Protein AF-A0A914QYH9-F1 (afdb_monomer_lite)

Radius of gyration: 22.48 Å; chains: 1; bounding box: 73×36×66 Å

pLDDT: mean 73.9, std 14.48, range [34.44, 91.69]

Structure (mmCIF, N/CA/C/O backbone):
data_AF-A0A914QYH9-F1
#
_entry.id   AF-A0A914QYH9-F1
#
loop_
_atom_site.group_PDB
_atom_site.id
_atom_site.type_symbol
_atom_site.label_atom_id
_atom_site.label_alt_id
_atom_site.label_comp_id
_atom_site.label_asym_id
_atom_site.label_entity_id
_atom_site.label_seq_id
_atom_site.pdbx_PDB_ins_code
_atom_site.Cartn_x
_atom_site.Cartn_y
_atom_site.Cartn_z
_atom_site.occupancy
_atom_site.B_iso_or_equiv
_atom_site.auth_seq_id
_atom_site.auth_comp_id
_atom_site.auth_asym_id
_atom_site.auth_atom_id
_atom_site.pdbx_PDB_model_num
ATOM 1 N N . MET A 1 1 ? 13.830 0.437 -41.119 1.00 45.62 1 MET A N 1
ATOM 2 C CA . MET A 1 1 ? 13.748 1.011 -39.754 1.00 45.62 1 MET A CA 1
ATOM 3 C C . MET A 1 1 ? 13.215 -0.031 -38.743 1.00 45.62 1 MET A C 1
ATOM 5 O O . MET A 1 1 ? 12.294 0.248 -37.997 1.00 45.62 1 MET A O 1
ATOM 9 N N . TYR A 1 2 ? 13.787 -1.247 -38.694 1.00 52.56 2 TYR A N 1
ATOM 10 C CA . TYR A 1 2 ? 13.278 -2.378 -37.876 1.00 52.56 2 TYR A CA 1
ATOM 11 C C . TYR A 1 2 ? 14.120 -2.692 -36.625 1.00 52.56 2 TYR A C 1
ATOM 13 O O . TYR A 1 2 ? 13.799 -3.598 -35.862 1.00 52.56 2 TYR A O 1
ATOM 21 N N . PHE A 1 3 ? 15.211 -1.957 -36.409 1.00 52.66 3 PHE A N 1
ATOM 22 C CA . PHE A 1 3 ? 16.204 -2.291 -35.386 1.00 52.66 3 PHE A CA 1
ATOM 23 C C . PHE A 1 3 ? 15.757 -1.888 -33.971 1.00 52.66 3 PHE A C 1
ATOM 25 O O . PHE A 1 3 ? 15.999 -2.615 -33.014 1.00 52.66 3 PHE A O 1
ATOM 32 N N . VAL A 1 4 ? 15.043 -0.764 -33.847 1.00 61.50 4 VAL A N 1
ATOM 33 C CA . VAL A 1 4 ? 14.606 -0.207 -32.555 1.00 61.50 4 VAL A CA 1
ATOM 34 C C . VAL A 1 4 ? 13.544 -1.080 -31.861 1.00 61.50 4 VAL A C 1
ATOM 36 O O . VAL A 1 4 ? 13.728 -1.375 -30.681 1.00 61.50 4 VAL A O 1
ATOM 39 N N . PRO A 1 5 ? 12.492 -1.587 -32.540 1.00 69.94 5 PRO A N 1
ATOM 40 C CA . PRO A 1 5 ? 11.506 -2.461 -31.893 1.00 69.94 5 PRO A CA 1
ATOM 41 C C . PRO A 1 5 ? 12.086 -3.810 -31.441 1.00 69.94 5 PRO A C 1
ATOM 43 O O . PRO A 1 5 ? 11.748 -4.304 -30.368 1.00 69.94 5 PRO A O 1
ATOM 46 N N . LEU A 1 6 ? 12.992 -4.397 -32.232 1.00 71.50 6 LEU A N 1
ATOM 47 C CA . LEU A 1 6 ? 13.618 -5.680 -31.904 1.00 71.50 6 LEU A CA 1
ATOM 48 C C . LEU A 1 6 ? 14.575 -5.559 -30.707 1.00 71.50 6 LEU A C 1
ATOM 50 O O . LEU A 1 6 ? 14.626 -6.456 -29.867 1.00 71.50 6 LEU A O 1
ATOM 54 N N . LEU A 1 7 ? 15.311 -4.445 -30.619 1.00 70.12 7 LEU A N 1
ATOM 55 C CA . LEU A 1 7 ? 16.180 -4.152 -29.481 1.00 70.12 7 LEU A CA 1
ATOM 56 C C . LEU A 1 7 ? 15.356 -3.942 -28.205 1.00 70.12 7 LEU A C 1
ATOM 58 O O . LEU A 1 7 ? 15.666 -4.556 -27.190 1.00 70.12 7 LEU A O 1
ATOM 62 N N . LYS A 1 8 ? 14.264 -3.161 -28.280 1.00 67.19 8 LYS A N 1
ATOM 63 C CA . LYS A 1 8 ? 13.334 -2.969 -27.155 1.00 67.19 8 LYS A CA 1
ATOM 64 C C . LYS A 1 8 ? 12.799 -4.302 -26.639 1.00 67.19 8 LYS A C 1
ATOM 66 O O . LYS A 1 8 ? 12.868 -4.545 -25.442 1.00 67.19 8 LYS A O 1
ATOM 71 N N . LYS A 1 9 ? 12.356 -5.193 -27.533 1.00 73.38 9 LYS A N 1
ATOM 72 C CA . LYS A 1 9 ? 11.878 -6.527 -27.147 1.00 73.38 9 LYS A CA 1
ATOM 73 C C . LYS A 1 9 ? 12.952 -7.343 -26.421 1.00 73.38 9 LYS A C 1
ATOM 75 O O . LYS A 1 9 ? 12.688 -7.857 -25.347 1.00 73.38 9 LYS A O 1
ATOM 80 N N . LYS A 1 10 ? 14.178 -7.408 -26.954 1.00 77.31 10 LYS A N 1
ATOM 81 C CA . LYS A 1 10 ? 15.279 -8.136 -26.294 1.00 77.31 10 LYS A CA 1
ATOM 82 C C . LYS A 1 10 ? 15.653 -7.546 -24.933 1.00 77.31 10 LYS A C 1
ATOM 84 O O . LYS A 1 10 ? 15.998 -8.297 -24.026 1.00 77.31 10 LYS A O 1
ATOM 89 N N . CYS A 1 11 ? 15.601 -6.221 -24.792 1.00 72.31 11 CYS A N 1
ATOM 90 C CA . CYS A 1 11 ? 15.783 -5.564 -23.502 1.00 72.31 11 CYS A CA 1
ATOM 91 C C . CYS A 1 11 ? 14.663 -5.951 -22.535 1.00 72.31 11 CYS A C 1
ATOM 93 O O . CYS A 1 11 ? 14.968 -6.324 -21.412 1.00 72.31 11 CYS A O 1
ATOM 95 N N . PHE A 1 12 ? 13.403 -5.946 -22.973 1.00 70.56 12 PHE A N 1
ATOM 96 C CA . PHE A 1 12 ? 12.269 -6.388 -22.160 1.00 70.56 12 PHE A CA 1
ATOM 97 C C . PHE A 1 12 ? 12.378 -7.854 -21.738 1.00 70.56 12 PHE A C 1
ATOM 99 O O . PHE A 1 12 ? 12.227 -8.132 -20.557 1.00 70.56 12 PHE A O 1
ATOM 106 N N . ASP A 1 13 ? 12.733 -8.765 -22.647 1.00 74.12 13 ASP A N 1
ATOM 107 C CA . ASP A 1 13 ? 12.936 -10.184 -22.321 1.00 74.12 13 ASP A CA 1
ATOM 108 C C . ASP A 1 13 ? 14.054 -10.354 -21.264 1.00 74.12 13 ASP A C 1
ATOM 110 O O . ASP A 1 13 ? 13.969 -11.185 -20.358 1.00 74.12 13 ASP A O 1
ATOM 114 N N . HIS A 1 14 ? 15.111 -9.533 -21.343 1.00 74.88 14 HIS A N 1
ATOM 115 C CA . HIS A 1 14 ? 16.192 -9.525 -20.355 1.00 74.88 14 HIS A CA 1
ATOM 116 C C . HIS A 1 14 ? 15.761 -8.921 -19.011 1.00 74.88 14 HIS A C 1
ATOM 118 O O . HIS A 1 14 ? 16.129 -9.441 -17.958 1.00 74.88 14 HIS A O 1
ATOM 124 N N . ILE A 1 15 ? 14.974 -7.845 -19.038 1.00 69.38 15 ILE A N 1
ATOM 125 C CA . ILE A 1 15 ? 14.408 -7.210 -17.845 1.00 69.38 15 ILE A CA 1
ATOM 126 C C . ILE A 1 15 ? 13.444 -8.168 -17.153 1.00 69.38 15 ILE A C 1
ATOM 128 O O . ILE A 1 15 ? 13.557 -8.363 -15.951 1.00 69.38 15 ILE A O 1
ATOM 132 N N . GLU A 1 16 ? 12.567 -8.839 -17.899 1.00 68.56 16 GLU A N 1
ATOM 133 C CA . GLU A 1 16 ? 11.649 -9.843 -17.367 1.00 68.56 16 GLU A CA 1
ATOM 134 C C . GLU A 1 16 ? 12.415 -10.959 -16.646 1.00 68.56 16 GLU A C 1
ATOM 136 O O . GLU A 1 16 ? 12.025 -11.348 -15.548 1.00 68.56 16 GLU A O 1
ATOM 141 N N . ALA A 1 17 ? 13.550 -11.407 -17.196 1.00 70.75 17 ALA A N 1
ATOM 142 C CA . ALA A 1 17 ? 14.431 -12.376 -16.545 1.00 70.75 17 ALA A CA 1
ATOM 143 C C . ALA A 1 17 ? 15.104 -11.832 -15.263 1.00 70.75 17 ALA A C 1
ATOM 145 O O . ALA A 1 17 ? 15.306 -12.589 -14.314 1.00 70.75 17 ALA A O 1
ATOM 146 N N . GLN A 1 18 ? 15.434 -10.537 -15.195 1.00 66.81 18 GLN A N 1
ATOM 147 C CA . GLN A 1 18 ? 16.042 -9.903 -14.012 1.00 66.81 18 GLN A CA 1
ATOM 148 C C . GLN A 1 18 ? 15.031 -9.474 -12.937 1.00 66.81 18 GLN A C 1
ATOM 150 O O . GLN A 1 18 ? 15.368 -9.453 -11.747 1.00 66.81 18 GLN A O 1
ATOM 155 N N . CYS A 1 19 ? 13.781 -9.206 -13.326 1.00 62.03 19 CYS A N 1
ATOM 156 C CA . CYS A 1 19 ? 12.645 -9.020 -12.425 1.00 62.03 19 CYS A CA 1
ATOM 157 C C . CYS A 1 19 ? 12.376 -10.261 -11.561 1.00 62.03 19 CYS A C 1
ATOM 159 O O . CYS A 1 19 ? 11.543 -10.185 -10.669 1.00 62.03 19 CYS A O 1
ATOM 161 N N . TYR A 1 20 ? 13.082 -11.384 -11.777 1.00 65.69 20 TYR A N 1
ATOM 162 C CA . TYR A 1 20 ? 13.025 -12.562 -10.910 1.00 65.69 20 TYR A CA 1
ATOM 163 C C . TYR A 1 20 ? 13.851 -12.461 -9.613 1.00 65.69 20 TYR A C 1
ATOM 165 O O . TYR A 1 20 ? 13.900 -13.418 -8.839 1.00 65.69 20 TYR A O 1
ATOM 173 N N . SER A 1 21 ? 14.503 -11.324 -9.359 1.00 72.38 21 SER A N 1
ATOM 174 C CA . SER A 1 21 ? 15.196 -11.058 -8.094 1.00 72.38 21 SER A CA 1
ATOM 175 C C . SER A 1 21 ? 14.439 -10.033 -7.252 1.00 72.38 21 SER A C 1
ATOM 177 O O . SER A 1 21 ? 13.937 -9.039 -7.779 1.00 72.38 21 SER A O 1
ATOM 179 N N . PHE A 1 22 ? 14.399 -10.264 -5.935 1.00 68.12 22 PHE A N 1
ATOM 180 C CA . PHE A 1 22 ? 13.716 -9.392 -4.978 1.00 68.12 22 PHE A CA 1
ATOM 181 C C . PHE A 1 22 ? 14.217 -7.943 -5.055 1.00 68.12 22 PHE A C 1
ATOM 183 O O . PHE A 1 22 ? 13.407 -7.042 -5.185 1.00 68.12 22 PHE A O 1
ATOM 190 N N . ASP A 1 23 ? 15.529 -7.702 -5.102 1.00 71.06 23 ASP A N 1
ATOM 191 C CA . ASP A 1 23 ? 16.065 -6.335 -5.237 1.00 71.06 23 ASP A CA 1
ATOM 192 C C . ASP A 1 23 ? 15.914 -5.757 -6.653 1.00 71.06 23 ASP A C 1
ATOM 194 O O . ASP A 1 23 ? 15.903 -4.538 -6.848 1.00 71.06 23 ASP A O 1
ATOM 198 N N . GLY A 1 24 ? 15.823 -6.625 -7.664 1.00 75.50 24 GLY A N 1
ATOM 199 C CA . GLY A 1 24 ? 15.670 -6.225 -9.057 1.00 75.50 24 GLY A CA 1
ATOM 200 C C . GLY A 1 24 ? 14.317 -5.578 -9.313 1.00 75.50 24 GLY A C 1
ATOM 201 O O . GLY A 1 24 ? 14.265 -4.538 -9.965 1.00 75.50 24 GLY A O 1
ATOM 202 N N . ILE A 1 25 ? 13.232 -6.142 -8.770 1.00 80.00 25 ILE A N 1
ATOM 203 C CA . ILE A 1 25 ? 11.877 -5.657 -9.066 1.00 80.00 25 ILE A CA 1
ATOM 204 C C . ILE A 1 25 ? 11.668 -4.202 -8.627 1.00 80.00 25 ILE A C 1
ATOM 206 O O . ILE A 1 25 ? 11.060 -3.435 -9.366 1.00 80.00 25 ILE A O 1
ATOM 210 N N . PHE A 1 26 ? 12.233 -3.780 -7.489 1.00 80.19 26 PHE A N 1
ATOM 211 C CA . PHE A 1 26 ? 12.079 -2.398 -7.020 1.00 80.19 26 PHE A CA 1
ATOM 212 C C . PHE A 1 26 ? 12.876 -1.405 -7.866 1.00 80.19 26 PHE A C 1
ATOM 214 O O . PHE A 1 26 ? 12.365 -0.341 -8.206 1.00 80.19 26 PHE A O 1
ATOM 221 N N . LYS A 1 27 ? 14.088 -1.778 -8.295 1.00 80.75 27 LYS A N 1
ATOM 222 C CA . LYS A 1 27 ? 14.872 -0.966 -9.239 1.00 80.75 27 LYS A CA 1
ATOM 223 C C . LYS A 1 27 ? 14.159 -0.824 -10.581 1.00 80.75 27 LYS A C 1
ATOM 225 O O . LYS A 1 27 ? 14.158 0.255 -11.162 1.00 80.75 27 LYS A O 1
ATOM 230 N N . TRP A 1 28 ? 13.537 -1.896 -11.069 1.00 83.38 28 TRP A N 1
ATOM 231 C CA . TRP A 1 28 ? 12.777 -1.859 -12.317 1.00 83.38 28 TRP A CA 1
ATOM 232 C C . TRP A 1 28 ? 11.477 -1.062 -12.200 1.00 83.38 28 TRP A C 1
ATOM 234 O O . TRP A 1 28 ? 11.125 -0.379 -13.157 1.00 83.38 28 TRP A O 1
ATOM 244 N N . CYS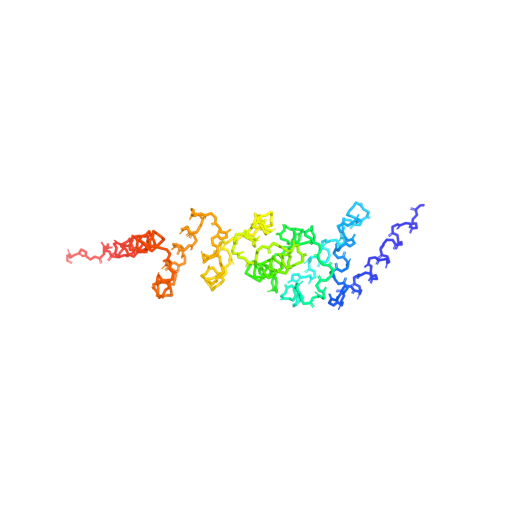 A 1 29 ? 10.819 -1.058 -11.037 1.00 85.38 29 CYS A N 1
ATOM 245 C CA . CYS A 1 29 ? 9.716 -0.136 -10.759 1.00 85.38 29 CYS A CA 1
ATOM 246 C C . CYS A 1 29 ? 10.171 1.329 -10.835 1.00 85.38 29 CYS A C 1
ATOM 248 O O . CYS A 1 29 ? 9.548 2.109 -11.547 1.00 85.38 29 CYS A O 1
ATOM 250 N N . GLU A 1 30 ? 11.266 1.695 -10.160 1.00 83.94 30 GLU A N 1
ATOM 251 C CA . GLU A 1 30 ? 11.841 3.052 -10.223 1.00 83.94 30 GLU A CA 1
ATOM 252 C C . GLU A 1 30 ? 12.182 3.448 -11.669 1.00 83.94 30 GLU A C 1
ATOM 254 O O . GLU A 1 30 ? 11.791 4.516 -12.139 1.00 83.94 30 GLU A O 1
ATOM 259 N N . TYR A 1 31 ? 12.825 2.562 -12.436 1.00 84.62 31 TYR A N 1
ATOM 260 C CA . TYR A 1 31 ? 13.076 2.821 -13.856 1.00 84.62 31 TYR A CA 1
ATOM 261 C C . TYR A 1 31 ? 11.796 2.929 -14.687 1.00 84.62 31 TYR A C 1
ATOM 263 O O . TYR A 1 31 ? 11.741 3.755 -15.594 1.00 84.62 31 TYR A O 1
ATOM 271 N N . GLY A 1 32 ? 10.773 2.129 -14.388 1.00 85.56 32 GLY A N 1
ATOM 272 C CA . GLY A 1 32 ? 9.468 2.210 -15.040 1.00 85.56 32 GLY A CA 1
ATOM 273 C C . GLY A 1 32 ? 8.766 3.546 -14.797 1.00 85.56 32 GLY A C 1
ATOM 274 O O . GLY A 1 32 ? 8.065 4.016 -15.684 1.00 85.56 32 GLY A O 1
ATOM 275 N N . ILE A 1 33 ? 8.994 4.174 -13.641 1.00 86.62 33 ILE A N 1
ATOM 276 C CA . ILE A 1 33 ? 8.491 5.517 -13.323 1.00 86.62 33 ILE A CA 1
ATOM 277 C C . ILE A 1 33 ? 9.299 6.582 -14.074 1.00 86.62 33 ILE A C 1
ATOM 279 O O . ILE A 1 33 ? 8.724 7.415 -14.769 1.00 86.62 33 ILE A O 1
ATOM 283 N N . ILE A 1 34 ? 10.634 6.528 -13.997 1.00 86.06 34 ILE A N 1
ATOM 284 C CA . ILE A 1 34 ? 11.524 7.513 -14.642 1.00 86.06 34 ILE A CA 1
ATOM 285 C C . ILE A 1 34 ? 11.356 7.521 -16.171 1.00 86.06 34 ILE A C 1
ATOM 287 O O . ILE A 1 34 ? 11.408 8.583 -16.789 1.00 86.06 34 ILE A O 1
ATOM 291 N N . TYR A 1 35 ? 11.160 6.346 -16.776 1.00 83.06 35 TYR A N 1
ATOM 292 C CA . TYR A 1 35 ? 11.083 6.146 -18.226 1.00 83.06 35 TYR A CA 1
ATOM 293 C C . TYR A 1 35 ? 9.681 5.722 -18.695 1.00 83.06 35 TYR A C 1
ATOM 295 O O . TYR A 1 35 ? 9.545 4.948 -19.650 1.00 83.06 35 TYR A O 1
ATOM 303 N N . GLU A 1 36 ? 8.629 6.193 -18.016 1.00 82.81 36 GLU A N 1
ATOM 304 C CA . GLU A 1 36 ? 7.235 5.802 -18.287 1.00 82.81 36 GLU A CA 1
ATOM 305 C C . GLU A 1 36 ? 6.826 6.061 -19.751 1.00 82.81 36 GLU A C 1
ATOM 307 O O . GLU A 1 36 ? 6.096 5.271 -20.349 1.00 82.81 36 GLU A O 1
ATOM 312 N N . ASN A 1 37 ? 7.347 7.123 -20.374 1.00 81.38 37 ASN A N 1
ATOM 313 C CA . ASN A 1 37 ? 7.034 7.462 -21.766 1.00 81.38 37 ASN A CA 1
ATOM 314 C C . ASN A 1 37 ? 7.768 6.566 -22.778 1.00 81.38 37 ASN A C 1
ATOM 316 O O . ASN A 1 37 ? 7.277 6.308 -23.879 1.00 81.38 37 ASN A O 1
ATOM 320 N N . GLU A 1 38 ? 8.968 6.103 -22.437 1.00 79.50 38 GLU A N 1
ATOM 321 C CA . GLU A 1 38 ? 9.834 5.316 -23.309 1.00 79.50 38 GLU A CA 1
ATOM 322 C C . GLU A 1 38 ? 9.528 3.815 -23.243 1.00 79.50 38 GLU A C 1
ATOM 324 O O . GLU A 1 38 ? 9.689 3.105 -24.255 1.00 79.50 38 GLU A O 1
ATOM 329 N N . CYS A 1 39 ? 9.094 3.362 -22.062 1.00 75.75 39 CYS A N 1
ATOM 330 C CA . CYS A 1 39 ? 8.844 1.973 -21.687 1.00 75.75 39 CYS A CA 1
ATOM 331 C C . CYS A 1 39 ? 7.539 1.832 -20.867 1.00 75.75 39 CYS A C 1
ATOM 333 O O . CYS A 1 39 ? 7.594 1.355 -19.731 1.00 75.75 39 CYS A O 1
ATOM 335 N N . PRO A 1 40 ? 6.366 2.181 -21.430 1.00 77.44 40 PRO A N 1
ATOM 336 C CA . PRO A 1 40 ? 5.098 2.196 -20.687 1.00 77.44 40 PRO A CA 1
ATOM 337 C C . PRO A 1 40 ? 4.719 0.828 -20.095 1.00 77.44 40 PRO A C 1
ATOM 339 O O . PRO A 1 40 ? 4.148 0.755 -19.010 1.00 77.44 40 PRO A O 1
ATOM 342 N N . ASP A 1 41 ? 5.113 -0.263 -20.755 1.00 82.75 41 ASP A N 1
ATOM 343 C CA . ASP A 1 41 ? 4.772 -1.630 -20.338 1.00 82.75 41 ASP A CA 1
ATOM 344 C C . ASP A 1 41 ? 5.628 -2.140 -19.158 1.00 82.75 41 ASP A C 1
ATOM 346 O O . ASP A 1 41 ? 5.309 -3.157 -18.537 1.00 82.75 41 ASP A O 1
ATOM 350 N N . LEU A 1 42 ? 6.742 -1.465 -18.838 1.00 83.44 42 LEU A N 1
ATOM 351 C CA . LEU A 1 42 ? 7.680 -1.926 -17.809 1.00 83.44 42 LEU A CA 1
ATOM 352 C C . LEU A 1 42 ? 7.052 -1.876 -16.417 1.00 83.44 42 LEU A C 1
ATOM 354 O O . LEU A 1 42 ? 7.185 -2.824 -15.641 1.00 83.44 42 LEU A O 1
ATOM 358 N N . LEU A 1 43 ? 6.358 -0.782 -16.107 1.00 86.31 43 LEU A N 1
ATOM 359 C CA . LEU A 1 43 ? 5.752 -0.592 -14.796 1.00 86.31 43 LEU A CA 1
ATOM 360 C C . LEU A 1 43 ? 4.600 -1.580 -14.572 1.00 86.31 43 LEU A C 1
ATOM 362 O O . LEU A 1 43 ? 4.503 -2.178 -13.501 1.00 86.31 43 LEU A O 1
ATOM 366 N N . GLU A 1 44 ? 3.792 -1.830 -15.606 1.00 86.69 44 GLU A N 1
ATOM 367 C CA . GLU A 1 44 ? 2.729 -2.839 -15.568 1.00 86.69 44 GLU A CA 1
ATOM 368 C C . GLU A 1 44 ? 3.296 -4.243 -15.318 1.00 86.69 44 GLU A C 1
ATOM 370 O O . GLU A 1 44 ? 2.809 -4.961 -14.439 1.00 86.69 44 GLU A O 1
ATOM 375 N N . LEU A 1 45 ? 4.370 -4.620 -16.023 1.00 84.50 45 LEU A N 1
ATOM 376 C CA . LEU A 1 45 ? 5.047 -5.903 -15.822 1.00 84.50 45 LEU A CA 1
ATOM 377 C C . LEU A 1 45 ? 5.560 -6.049 -14.383 1.00 84.50 45 LEU A C 1
ATOM 379 O O . LEU A 1 45 ? 5.338 -7.085 -13.746 1.00 84.50 45 LEU A O 1
ATOM 383 N N . CYS A 1 46 ? 6.219 -5.014 -13.856 1.00 86.25 46 CYS A N 1
ATOM 384 C CA . CYS A 1 46 ? 6.749 -5.025 -12.496 1.00 86.25 46 CYS A CA 1
ATOM 385 C C . CYS A 1 46 ? 5.624 -5.130 -11.461 1.00 86.25 46 CYS A C 1
ATOM 387 O O . CYS A 1 46 ? 5.702 -5.945 -10.546 1.00 86.25 46 CYS A O 1
ATOM 389 N N . PHE A 1 47 ? 4.538 -4.378 -11.623 1.00 88.00 47 PHE A N 1
ATOM 390 C CA . PHE A 1 47 ? 3.397 -4.419 -10.711 1.00 88.00 47 PHE A CA 1
ATOM 391 C C . PHE A 1 47 ? 2.646 -5.740 -10.748 1.00 88.00 47 PHE A C 1
ATOM 393 O O . PHE A 1 47 ? 2.280 -6.261 -9.692 1.00 88.00 47 PHE A O 1
ATOM 400 N N . LYS A 1 48 ? 2.467 -6.324 -11.933 1.00 86.44 48 LYS A N 1
ATOM 401 C CA . LYS A 1 48 ? 1.906 -7.667 -12.055 1.00 86.44 48 LYS A CA 1
ATOM 402 C C . LYS A 1 48 ? 2.749 -8.666 -11.265 1.00 86.44 48 LYS A C 1
ATOM 404 O O . LYS A 1 48 ? 2.217 -9.359 -10.398 1.00 86.44 48 LYS A O 1
ATOM 409 N N . LYS A 1 49 ? 4.068 -8.675 -11.478 1.00 84.38 49 LYS A N 1
ATOM 410 C CA . LYS A 1 49 ? 4.986 -9.563 -10.747 1.00 84.38 49 L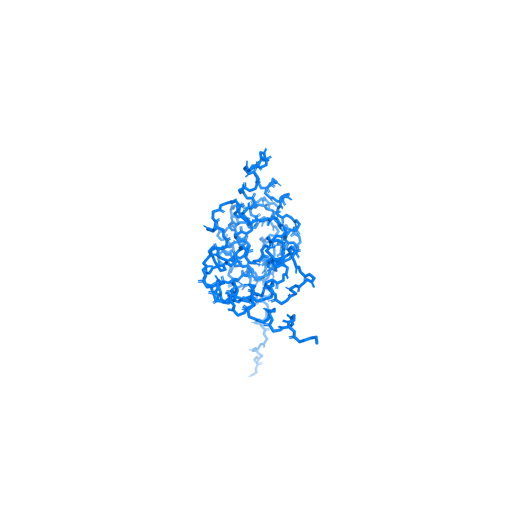YS A CA 1
ATOM 411 C C . LYS A 1 49 ? 4.969 -9.318 -9.243 1.00 84.38 49 LYS A C 1
ATOM 413 O O . LYS A 1 49 ? 4.956 -10.278 -8.477 1.00 84.38 49 LYS A O 1
ATOM 418 N N . LEU A 1 50 ? 4.921 -8.065 -8.811 1.00 84.38 50 LEU A N 1
ATOM 419 C CA . LEU A 1 50 ? 4.864 -7.706 -7.398 1.00 84.38 50 LEU A CA 1
ATOM 420 C C . LEU A 1 50 ? 3.582 -8.228 -6.725 1.00 84.38 50 LEU A C 1
ATOM 422 O O . LEU A 1 50 ? 3.641 -8.695 -5.592 1.00 84.38 50 LEU A O 1
ATOM 426 N N . SER A 1 51 ? 2.446 -8.227 -7.430 1.00 84.06 51 SER A N 1
ATOM 427 C CA . SER A 1 51 ? 1.184 -8.790 -6.920 1.00 84.06 51 SER A CA 1
ATOM 428 C C . SER A 1 51 ? 1.159 -10.328 -6.890 1.00 84.06 51 SER A C 1
ATOM 430 O O . SER A 1 51 ? 0.593 -10.938 -5.980 1.00 84.06 51 SER A O 1
ATOM 432 N N . GLU A 1 52 ? 1.805 -10.969 -7.868 1.00 83.69 52 GLU A N 1
ATOM 433 C CA . GLU A 1 52 ? 1.809 -12.427 -8.049 1.00 83.69 52 GLU A CA 1
ATOM 434 C C . GLU A 1 52 ? 2.864 -13.146 -7.194 1.00 83.69 52 GLU A C 1
ATOM 436 O O . GLU A 1 52 ? 2.819 -14.368 -7.058 1.00 83.69 52 GLU A O 1
ATOM 441 N N . THR A 1 53 ? 3.810 -12.415 -6.602 1.00 79.81 53 THR A N 1
ATOM 442 C CA . THR A 1 53 ? 4.934 -12.985 -5.846 1.00 79.81 53 THR A CA 1
ATOM 443 C C . THR A 1 53 ? 4.913 -12.559 -4.385 1.00 79.81 53 THR A C 1
ATOM 445 O O . THR A 1 53 ? 4.418 -11.491 -4.034 1.00 79.81 53 THR A O 1
ATOM 448 N N . ALA A 1 54 ? 5.537 -13.359 -3.515 1.00 75.56 54 ALA A N 1
ATOM 449 C CA . ALA A 1 54 ? 5.702 -13.031 -2.096 1.00 75.56 54 ALA A CA 1
ATOM 450 C C . ALA A 1 54 ? 6.466 -11.712 -1.853 1.00 75.56 54 ALA A C 1
ATOM 452 O O . ALA A 1 54 ? 6.506 -11.216 -0.733 1.00 75.56 54 ALA A O 1
ATOM 453 N N . TRP A 1 55 ? 7.044 -11.103 -2.888 1.00 74.50 55 TRP A N 1
ATOM 454 C CA . TRP A 1 55 ? 7.687 -9.799 -2.786 1.00 74.50 55 TRP A CA 1
ATOM 455 C C . TRP A 1 55 ? 6.699 -8.676 -2.485 1.00 74.50 55 TRP A C 1
ATOM 457 O O . TRP A 1 55 ? 7.066 -7.734 -1.790 1.00 74.50 55 TRP A O 1
ATOM 467 N N . GLY A 1 56 ? 5.433 -8.807 -2.902 1.00 67.31 56 GLY A N 1
ATOM 468 C CA . GLY A 1 56 ? 4.375 -7.875 -2.512 1.00 67.31 56 GLY A CA 1
ATOM 469 C C . GLY A 1 56 ? 4.179 -7.799 -0.994 1.00 67.31 56 GLY A C 1
ATOM 470 O O . GLY A 1 56 ? 3.970 -6.715 -0.452 1.00 67.31 56 GLY A O 1
ATOM 471 N N . SER A 1 57 ? 4.344 -8.916 -0.274 1.00 69.88 57 SER A N 1
ATOM 472 C CA . SER A 1 57 ? 4.316 -8.927 1.196 1.00 69.88 57 SER A CA 1
ATOM 473 C C . SER A 1 57 ? 5.645 -8.531 1.837 1.00 69.88 57 SER A C 1
ATOM 475 O O . SER A 1 57 ? 5.691 -8.204 3.025 1.00 69.88 57 SER A O 1
ATOM 477 N N . GLN A 1 58 ? 6.713 -8.481 1.044 1.00 70.94 58 GLN A N 1
ATOM 478 C CA . GLN A 1 58 ? 8.046 -8.056 1.448 1.00 70.94 58 GLN A CA 1
ATOM 479 C C . GLN A 1 58 ? 8.388 -6.639 0.968 1.00 70.94 58 GLN A C 1
ATOM 481 O O . GLN A 1 58 ? 9.550 -6.267 1.027 1.00 70.94 58 GLN A O 1
ATOM 486 N N . LEU A 1 59 ? 7.396 -5.831 0.565 1.00 67.75 59 LEU A N 1
ATOM 487 C CA . LEU A 1 59 ? 7.558 -4.504 -0.054 1.00 67.75 59 LEU A CA 1
ATOM 488 C C . LEU A 1 59 ? 8.618 -3.594 0.596 1.00 67.75 59 LEU A C 1
ATOM 490 O O . LEU A 1 59 ? 9.204 -2.767 -0.083 1.00 67.75 59 LEU A O 1
ATOM 494 N N . LEU A 1 60 ? 8.851 -3.734 1.903 1.00 62.72 60 LEU A N 1
ATOM 495 C CA . LEU A 1 60 ? 9.768 -2.903 2.688 1.00 62.72 60 LEU A CA 1
ATOM 496 C C . LEU A 1 60 ? 11.004 -3.622 3.238 1.00 62.72 60 LEU A C 1
ATOM 498 O O . LEU A 1 60 ? 11.745 -3.035 4.016 1.00 62.72 60 LEU A O 1
ATOM 502 N N . TYR A 1 61 ? 11.222 -4.888 2.883 1.00 61.88 61 TYR A N 1
ATOM 503 C CA . TYR A 1 61 ? 12.462 -5.586 3.238 1.00 61.88 61 TYR A CA 1
ATOM 504 C C . TYR A 1 61 ? 13.614 -5.262 2.284 1.00 61.88 61 TYR A C 1
ATOM 506 O O . TYR A 1 61 ? 14.751 -5.619 2.584 1.00 61.88 61 TYR A O 1
ATOM 514 N N . CYS A 1 62 ? 13.353 -4.586 1.159 1.00 58.19 62 CYS A N 1
ATOM 515 C CA . CYS A 1 62 ? 14.434 -3.979 0.393 1.00 58.19 62 CYS A CA 1
ATOM 516 C C . CYS A 1 62 ? 15.072 -2.892 1.251 1.00 58.19 62 CYS A C 1
ATOM 518 O O . CYS A 1 62 ? 14.362 -2.046 1.793 1.00 58.19 62 CYS A O 1
ATOM 520 N N . GLU A 1 63 ? 16.400 -2.948 1.380 1.00 53.25 63 GLU A N 1
ATOM 521 C CA . GLU A 1 63 ? 17.191 -1.998 2.158 1.00 53.25 63 GLU A CA 1
ATOM 522 C C . GLU A 1 63 ? 16.656 -0.573 1.959 1.00 53.25 63 GLU A C 1
ATOM 524 O O . GLU A 1 63 ? 16.475 -0.126 0.825 1.00 53.25 63 GLU A O 1
ATOM 529 N N . GLU A 1 64 ? 16.394 0.105 3.081 1.00 50.97 64 GLU A N 1
ATOM 530 C CA . GLU A 1 64 ? 15.611 1.337 3.311 1.00 50.97 64 GLU A CA 1
ATOM 531 C C . GLU A 1 64 ? 15.965 2.572 2.444 1.00 50.97 64 GLU A C 1
ATOM 533 O O . GLU A 1 64 ? 15.486 3.679 2.690 1.00 50.97 64 GLU A O 1
ATOM 538 N N . LYS A 1 65 ? 16.821 2.415 1.433 1.00 54.19 65 LYS A N 1
ATOM 539 C CA . LYS A 1 65 ? 17.373 3.461 0.570 1.00 54.19 65 LYS A CA 1
ATOM 540 C C . LYS A 1 65 ? 16.748 3.548 -0.824 1.00 54.19 65 LYS A C 1
ATOM 542 O O . LYS A 1 65 ? 17.092 4.481 -1.541 1.00 54.19 65 LYS A O 1
ATOM 547 N N . LEU A 1 66 ? 15.895 2.606 -1.236 1.00 57.12 66 LEU A N 1
ATOM 548 C CA . LEU A 1 66 ? 15.524 2.468 -2.657 1.00 57.12 66 LEU A CA 1
ATOM 549 C C . LEU A 1 66 ? 14.064 2.757 -3.020 1.00 57.12 66 LEU A C 1
ATOM 551 O O . LEU A 1 66 ? 13.763 2.743 -4.207 1.00 57.12 66 LEU A O 1
ATOM 555 N N . ILE A 1 67 ? 13.167 3.017 -2.064 1.00 75.38 67 ILE A N 1
ATOM 556 C CA . ILE A 1 67 ? 11.740 3.201 -2.381 1.00 75.38 67 ILE A CA 1
ATOM 557 C C . ILE A 1 67 ? 11.338 4.659 -2.164 1.00 75.38 67 ILE A C 1
ATOM 559 O O . ILE A 1 67 ? 11.161 5.107 -1.025 1.00 75.38 67 ILE A O 1
ATOM 563 N N . SER A 1 68 ? 11.195 5.395 -3.267 1.00 82.69 68 SER A N 1
ATOM 564 C CA . SER A 1 68 ? 10.722 6.780 -3.261 1.00 82.69 68 SER A CA 1
ATOM 565 C C . SER A 1 68 ? 9.242 6.888 -2.867 1.00 82.69 68 SER A C 1
ATOM 567 O O . SER A 1 68 ? 8.460 5.949 -3.024 1.00 82.69 68 SER A O 1
ATOM 569 N N . ALA A 1 69 ? 8.829 8.063 -2.379 1.00 85.94 69 ALA A N 1
ATOM 570 C CA . ALA A 1 69 ? 7.417 8.346 -2.100 1.00 85.94 69 ALA A CA 1
ATOM 571 C C . ALA A 1 69 ? 6.542 8.193 -3.355 1.00 85.94 69 ALA A C 1
ATOM 573 O O . ALA A 1 69 ? 5.429 7.677 -3.271 1.00 85.94 69 ALA A O 1
ATOM 574 N N . GLU A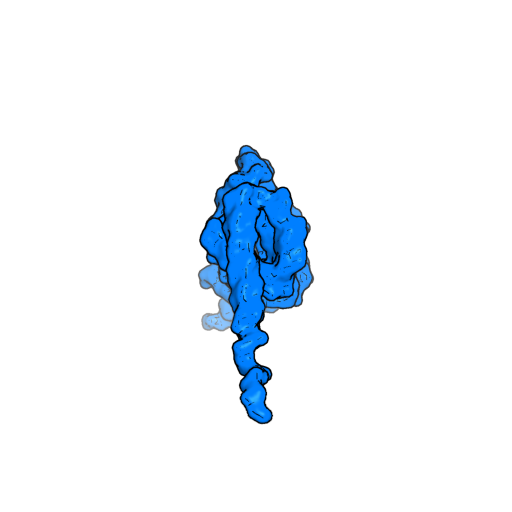 1 70 ? 7.077 8.585 -4.514 1.00 87.81 70 GLU A N 1
ATOM 575 C CA . GLU A 1 70 ? 6.425 8.413 -5.809 1.00 87.81 70 GLU A CA 1
ATOM 576 C C . GLU A 1 70 ? 6.204 6.931 -6.115 1.00 87.81 70 GLU A C 1
ATOM 578 O O . GLU A 1 70 ? 5.087 6.534 -6.436 1.00 87.81 70 GLU A O 1
ATOM 583 N N . MET A 1 71 ? 7.214 6.082 -5.916 1.00 87.31 71 MET A N 1
ATOM 584 C CA . MET A 1 71 ? 7.062 4.642 -6.098 1.00 87.31 71 MET A CA 1
ATOM 585 C C . MET A 1 71 ? 5.988 4.045 -5.182 1.00 87.31 71 MET A C 1
ATOM 587 O O . MET A 1 71 ? 5.156 3.263 -5.652 1.00 87.31 71 MET A O 1
ATOM 591 N N . VAL A 1 72 ? 5.953 4.424 -3.899 1.00 88.38 72 VAL A N 1
ATOM 592 C CA . VAL A 1 72 ? 4.897 3.965 -2.978 1.00 88.38 72 VAL A CA 1
ATOM 593 C C . VAL A 1 72 ? 3.516 4.435 -3.444 1.00 88.38 72 VAL A C 1
ATOM 595 O O . VAL A 1 72 ? 2.569 3.647 -3.428 1.00 88.38 72 VAL A O 1
ATOM 598 N N . GLU A 1 73 ? 3.386 5.682 -3.906 1.00 90.19 73 GLU A N 1
ATOM 599 C CA . GLU A 1 73 ? 2.129 6.204 -4.453 1.00 90.19 73 GLU A CA 1
ATOM 600 C C . GLU A 1 73 ? 1.697 5.436 -5.709 1.00 90.19 73 GLU A C 1
ATOM 602 O O . GLU A 1 73 ? 0.535 5.038 -5.806 1.00 90.19 73 GLU A O 1
ATOM 607 N N . ARG A 1 74 ? 2.619 5.139 -6.635 1.00 90.12 74 ARG A N 1
ATOM 608 C CA . ARG A 1 74 ? 2.323 4.349 -7.842 1.00 90.12 74 ARG A CA 1
ATOM 609 C C . ARG A 1 74 ? 1.919 2.914 -7.503 1.00 90.12 74 ARG A C 1
ATOM 611 O O . ARG A 1 74 ? 0.944 2.420 -8.063 1.00 90.12 74 ARG A O 1
ATOM 618 N N . ILE A 1 75 ? 2.567 2.265 -6.533 1.00 89.06 75 ILE A N 1
ATOM 619 C CA . ILE A 1 75 ? 2.139 0.940 -6.046 1.00 89.06 75 ILE A CA 1
ATOM 620 C C . ILE A 1 75 ? 0.735 1.017 -5.433 1.00 89.06 75 ILE A C 1
ATOM 622 O O . ILE A 1 75 ? -0.116 0.153 -5.674 1.00 89.06 75 ILE A O 1
ATOM 626 N N . ALA A 1 76 ? 0.461 2.055 -4.644 1.00 90.12 76 ALA A N 1
ATOM 627 C CA . ALA A 1 76 ? -0.849 2.237 -4.043 1.00 90.12 76 ALA A CA 1
ATOM 628 C C . ALA A 1 76 ? -1.933 2.501 -5.094 1.00 90.12 76 ALA A C 1
ATOM 630 O O . ALA A 1 76 ? -3.048 2.009 -4.954 1.00 90.12 76 ALA A O 1
ATOM 631 N N . LYS A 1 77 ? -1.620 3.222 -6.165 1.00 91.69 77 LYS A N 1
ATOM 632 C CA . LYS A 1 77 ? -2.594 3.616 -7.180 1.00 91.69 77 LYS A CA 1
ATOM 633 C C . LYS A 1 77 ? -2.832 2.547 -8.250 1.00 91.69 77 LYS A C 1
ATOM 635 O O . LYS A 1 77 ? -3.985 2.246 -8.555 1.00 91.69 77 LYS A O 1
ATOM 640 N N . ASP A 1 78 ? -1.758 1.989 -8.799 1.00 90.25 78 ASP A N 1
ATOM 641 C CA . ASP A 1 78 ? -1.790 1.271 -10.077 1.00 90.25 78 ASP A CA 1
ATOM 642 C C . ASP A 1 78 ? -1.494 -0.232 -9.927 1.00 90.25 78 ASP A C 1
ATOM 644 O O . ASP A 1 78 ? -1.851 -1.023 -10.800 1.00 90.25 78 ASP A O 1
ATOM 648 N N . CYS A 1 79 ? -0.857 -0.660 -8.829 1.00 88.25 79 CYS A N 1
ATOM 649 C CA . CYS A 1 79 ? -0.496 -2.067 -8.665 1.00 88.25 79 CYS A CA 1
ATOM 650 C C . CYS A 1 79 ? -1.743 -2.930 -8.387 1.00 88.25 79 CYS A C 1
ATOM 652 O O . CYS A 1 79 ? -2.500 -2.637 -7.451 1.00 88.25 79 CYS A O 1
ATOM 654 N N . PRO A 1 80 ? -1.974 -4.010 -9.159 1.00 88.50 80 PRO A N 1
ATOM 655 C CA . PRO A 1 80 ? -3.141 -4.854 -8.974 1.00 88.50 80 PRO A CA 1
ATOM 656 C C . PRO A 1 80 ? -3.125 -5.513 -7.595 1.00 88.50 80 PRO A C 1
ATOM 658 O O . PRO A 1 80 ? -2.084 -5.882 -7.051 1.00 88.50 80 PRO A O 1
ATOM 661 N N . ARG A 1 81 ? -4.318 -5.662 -7.020 1.00 87.81 81 ARG A N 1
ATOM 662 C CA . ARG A 1 81 ? -4.508 -6.346 -5.740 1.00 87.81 81 ARG A CA 1
ATOM 663 C C . ARG A 1 81 ? -4.831 -7.804 -5.984 1.00 87.81 81 ARG A C 1
ATOM 665 O O . ARG A 1 81 ? -5.755 -8.112 -6.734 1.00 87.81 81 ARG A O 1
ATOM 672 N N . GLY A 1 82 ? -4.113 -8.690 -5.314 1.00 79.12 82 GLY A N 1
ATOM 673 C CA . GLY A 1 82 ? -4.289 -10.128 -5.464 1.00 79.12 82 GLY A CA 1
ATOM 674 C C . GLY A 1 82 ? -3.086 -10.892 -4.940 1.00 79.12 82 GLY A C 1
ATOM 675 O O . GLY A 1 82 ? -2.043 -10.297 -4.678 1.00 79.12 82 GLY A O 1
ATOM 676 N N . GLY A 1 83 ? -3.256 -12.204 -4.758 1.00 81.81 83 GLY A N 1
ATOM 677 C CA . GLY A 1 83 ? -2.193 -13.100 -4.303 1.00 81.81 83 GLY A CA 1
ATOM 678 C C . GLY A 1 83 ? -1.564 -12.637 -2.989 1.00 81.81 83 GLY A C 1
ATOM 679 O O . GLY A 1 83 ? -2.142 -12.820 -1.919 1.00 81.81 83 GLY A O 1
ATOM 680 N N . TYR A 1 84 ? -0.383 -12.029 -3.096 1.00 81.69 84 TYR A N 1
ATOM 681 C CA . TYR A 1 84 ? 0.462 -11.621 -1.974 1.00 81.69 84 TYR A CA 1
ATOM 682 C C . TYR A 1 84 ? 0.403 -10.122 -1.650 1.00 81.69 84 TYR A C 1
ATOM 684 O O . TYR A 1 84 ? 0.832 -9.728 -0.565 1.00 81.69 84 TYR A O 1
ATOM 692 N N . LEU A 1 85 ? -0.138 -9.287 -2.546 1.00 85.69 85 LEU A N 1
ATOM 693 C CA . LEU A 1 85 ? -0.355 -7.859 -2.302 1.00 85.69 85 LEU A CA 1
ATOM 694 C C . LEU A 1 85 ? -1.851 -7.581 -2.115 1.00 85.69 85 LEU A C 1
ATOM 696 O O . LEU A 1 85 ? -2.573 -7.203 -3.042 1.00 85.69 85 LEU A O 1
ATOM 700 N N . THR A 1 86 ? -2.328 -7.788 -0.891 1.00 88.88 86 THR A N 1
ATOM 701 C CA . THR A 1 86 ? -3.686 -7.390 -0.493 1.00 88.88 86 THR A CA 1
ATOM 702 C C . THR A 1 86 ? -3.718 -5.921 -0.060 1.00 88.88 86 THR A C 1
ATOM 704 O O . THR A 1 86 ? -2.677 -5.332 0.227 1.00 88.88 86 THR A O 1
ATOM 707 N N . GLU A 1 87 ? -4.911 -5.322 0.019 1.00 89.31 87 GLU A N 1
ATOM 708 C CA . GLU A 1 87 ? -5.082 -3.967 0.582 1.00 89.31 87 GLU A CA 1
ATOM 709 C C . GLU A 1 87 ? -4.567 -3.883 2.024 1.00 89.31 87 GLU A C 1
ATOM 711 O O . GLU A 1 87 ? -3.945 -2.897 2.404 1.00 89.31 87 GLU A O 1
ATOM 716 N N . ASP A 1 88 ? -4.761 -4.949 2.803 1.00 89.00 88 ASP A N 1
ATOM 717 C CA . ASP A 1 88 ? -4.261 -5.057 4.171 1.00 89.00 88 ASP A CA 1
ATOM 718 C C . ASP A 1 88 ? -2.727 -5.053 4.219 1.00 89.00 88 ASP A C 1
ATOM 720 O O . ASP A 1 88 ? -2.119 -4.238 4.910 1.00 89.00 88 ASP A O 1
ATOM 724 N N . THR A 1 89 ? -2.096 -5.913 3.414 1.00 86.94 89 THR A N 1
ATOM 725 C CA . THR A 1 89 ? -0.635 -6.012 3.325 1.00 86.94 89 THR A CA 1
ATOM 726 C C . THR A 1 89 ? -0.019 -4.699 2.864 1.00 86.94 89 THR A C 1
ATOM 728 O O . THR A 1 89 ? 0.936 -4.220 3.472 1.00 86.94 89 THR A O 1
ATOM 731 N N . LEU A 1 90 ? -0.586 -4.088 1.822 1.00 88.62 90 LEU A N 1
ATOM 732 C CA . LEU A 1 90 ? -0.117 -2.804 1.329 1.00 88.62 90 LEU A CA 1
ATOM 733 C C . LEU A 1 90 ? -0.249 -1.719 2.400 1.00 88.62 90 LEU A C 1
ATOM 735 O O . LEU A 1 90 ? 0.692 -0.959 2.606 1.00 88.62 90 LEU A O 1
ATOM 739 N N . PHE A 1 91 ? -1.393 -1.640 3.080 1.00 89.56 91 PHE A N 1
ATOM 740 C CA . PHE A 1 91 ? -1.618 -0.633 4.109 1.00 89.56 91 PHE A CA 1
ATOM 741 C C . PHE A 1 91 ? -0.598 -0.744 5.247 1.00 89.56 91 PHE A C 1
ATOM 743 O O . PHE A 1 91 ? 0.019 0.256 5.616 1.00 89.56 91 PHE A O 1
ATOM 750 N N . VAL A 1 92 ? -0.383 -1.957 5.771 1.00 87.31 92 VAL A N 1
ATOM 751 C CA . VAL A 1 92 ? 0.612 -2.207 6.827 1.00 87.31 92 VAL A CA 1
ATOM 752 C C . VAL A 1 92 ? 1.993 -1.746 6.370 1.00 87.31 92 VAL A C 1
ATOM 754 O O . VAL A 1 92 ? 2.690 -1.063 7.120 1.00 87.31 92 VAL A O 1
ATOM 757 N N . LYS A 1 93 ? 2.357 -2.044 5.118 1.00 86.25 93 LYS A N 1
ATOM 758 C CA . LYS A 1 93 ? 3.630 -1.611 4.544 1.00 86.25 93 LYS A CA 1
ATOM 759 C C . LYS A 1 93 ? 3.696 -0.090 4.401 1.00 86.25 93 LYS A C 1
ATOM 761 O O . LYS A 1 93 ? 4.630 0.513 4.897 1.00 86.25 93 LYS A O 1
ATOM 766 N N . ILE A 1 94 ? 2.694 0.585 3.852 1.00 88.12 94 ILE A N 1
ATOM 767 C CA . ILE A 1 94 ? 2.698 2.059 3.765 1.00 88.12 94 ILE A CA 1
ATOM 768 C C . ILE A 1 94 ? 2.843 2.705 5.150 1.00 88.12 94 ILE A C 1
ATOM 770 O O . ILE A 1 94 ? 3.573 3.684 5.304 1.00 88.12 94 ILE A O 1
ATOM 774 N N . PHE A 1 95 ? 2.191 2.146 6.170 1.00 87.88 95 PHE A N 1
ATOM 775 C CA . PHE A 1 95 ? 2.301 2.642 7.538 1.00 87.88 95 PHE A CA 1
ATOM 776 C C . PHE A 1 95 ? 3.707 2.447 8.131 1.00 87.88 95 PHE A C 1
ATOM 778 O O . PHE A 1 95 ? 4.242 3.362 8.759 1.00 87.88 95 PHE A O 1
ATOM 785 N N . GLU A 1 96 ? 4.329 1.285 7.915 1.00 85.38 96 GLU A N 1
ATOM 786 C CA . GLU A 1 96 ? 5.729 1.021 8.280 1.00 85.38 96 GLU A CA 1
ATOM 787 C C . GLU A 1 96 ? 6.694 1.973 7.554 1.00 85.38 96 GLU A C 1
ATOM 789 O O . GLU A 1 96 ? 7.544 2.589 8.194 1.00 85.38 96 GLU A O 1
ATOM 794 N N . TRP A 1 97 ? 6.509 2.179 6.248 1.00 87.12 97 TRP A N 1
ATOM 795 C CA . TRP A 1 97 ? 7.296 3.132 5.461 1.00 87.12 97 TRP A CA 1
ATOM 796 C C . TRP A 1 97 ? 7.150 4.560 5.993 1.00 87.12 97 TRP A C 1
ATOM 798 O O . TRP A 1 97 ? 8.147 5.258 6.166 1.00 87.12 97 TRP A O 1
ATOM 808 N N . GLY A 1 98 ? 5.927 4.978 6.334 1.00 87.19 98 GLY A N 1
ATOM 809 C CA . GLY A 1 98 ? 5.661 6.287 6.927 1.00 87.19 98 GLY A CA 1
ATOM 810 C C . GLY A 1 98 ? 6.430 6.514 8.230 1.00 87.19 98 GLY A C 1
ATOM 811 O O . GLY A 1 98 ? 6.986 7.592 8.433 1.00 87.19 98 GLY A O 1
ATOM 812 N N . LYS A 1 99 ? 6.541 5.486 9.086 1.00 85.62 99 LYS A N 1
ATOM 813 C CA . LYS A 1 99 ? 7.360 5.550 10.310 1.00 85.62 99 LYS A CA 1
ATOM 814 C C . LYS A 1 99 ? 8.834 5.790 10.002 1.00 85.62 99 LYS A C 1
ATOM 816 O O . LYS A 1 99 ? 9.444 6.650 10.638 1.00 85.62 99 LYS A O 1
ATOM 821 N N . GLU A 1 100 ? 9.400 5.058 9.043 1.00 84.88 100 GLU A N 1
ATOM 822 C CA . GLU A 1 100 ? 10.805 5.225 8.651 1.00 84.88 100 GLU A CA 1
ATOM 823 C C . GLU A 1 100 ? 11.059 6.589 8.001 1.00 84.88 100 GLU A C 1
ATOM 825 O O . GLU A 1 100 ? 12.048 7.253 8.312 1.00 84.88 100 GLU A O 1
ATOM 830 N N . GLN A 1 101 ? 10.128 7.081 7.182 1.00 84.31 101 GLN A N 1
ATOM 831 C CA . GLN A 1 101 ? 10.217 8.420 6.600 1.00 84.31 101 GLN A CA 1
ATOM 832 C C . GLN A 1 101 ? 10.193 9.520 7.657 1.00 84.31 101 GLN A C 1
ATOM 834 O O . GLN A 1 101 ? 11.005 10.444 7.590 1.00 84.31 101 GLN A O 1
ATOM 839 N N . CYS A 1 102 ? 9.346 9.404 8.685 1.00 85.50 102 CYS A N 1
ATOM 840 C CA . CYS A 1 102 ? 9.405 10.329 9.811 1.00 85.50 102 CYS A CA 1
ATOM 841 C C . CYS A 1 102 ? 10.806 10.333 10.449 1.00 85.50 102 CYS A C 1
ATOM 843 O O . CYS A 1 102 ? 11.308 11.410 10.777 1.00 85.50 102 CYS A O 1
ATOM 845 N N . LYS A 1 103 ? 11.464 9.165 10.608 1.00 84.00 103 LYS A N 1
ATOM 846 C CA . LYS A 1 103 ? 12.831 9.065 11.182 1.00 84.00 103 LYS A CA 1
ATOM 847 C C . LYS A 1 103 ? 13.855 9.773 10.315 1.00 84.00 103 LYS A C 1
ATOM 849 O O . LYS A 1 103 ? 14.645 10.564 10.828 1.00 84.00 103 LYS A O 1
ATOM 854 N N . GLN A 1 104 ? 13.809 9.535 9.009 1.00 82.88 104 GLN A N 1
ATOM 855 C CA . GLN A 1 104 ? 14.719 10.156 8.049 1.00 82.88 104 GLN A CA 1
ATOM 856 C C . GLN A 1 104 ? 14.540 11.682 8.001 1.00 82.88 104 GLN A C 1
ATOM 858 O O . GLN A 1 104 ? 15.522 12.423 7.977 1.00 82.88 104 GLN A O 1
ATOM 863 N N . GLN A 1 105 ? 13.294 12.157 8.062 1.00 81.19 105 GLN A N 1
ATOM 864 C CA . GLN A 1 105 ? 12.940 13.578 7.974 1.00 81.19 105 GLN A CA 1
ATOM 865 C C . GLN A 1 105 ? 12.989 14.315 9.327 1.00 81.19 105 GLN A C 1
ATOM 867 O O . GLN A 1 105 ? 12.748 15.520 9.371 1.00 81.19 105 GLN A O 1
ATOM 872 N N . LYS A 1 106 ? 13.317 13.623 10.431 1.00 79.62 106 LYS A N 1
ATOM 873 C CA . LYS A 1 106 ? 13.311 14.158 11.812 1.00 79.62 106 LYS A CA 1
ATOM 874 C C . LYS A 1 106 ? 11.963 14.772 12.228 1.00 79.62 106 LYS A C 1
ATOM 876 O O . LYS A 1 106 ? 11.915 15.719 13.011 1.00 79.62 106 LYS A O 1
ATOM 881 N N . VAL A 1 107 ? 10.872 14.220 11.704 1.00 79.31 107 VAL A N 1
ATOM 882 C CA . VAL A 1 107 ? 9.490 14.566 12.066 1.00 79.31 107 VAL A CA 1
ATOM 883 C C . VAL A 1 107 ? 9.074 13.697 13.263 1.00 79.31 107 VAL A C 1
ATOM 885 O O . VAL A 1 107 ? 9.541 12.557 13.356 1.00 79.31 107 VAL A O 1
ATOM 888 N N . PRO A 1 108 ? 8.210 14.178 14.180 1.00 77.25 108 PRO A N 1
ATOM 889 C CA . PRO A 1 108 ? 7.678 13.349 15.260 1.00 77.25 108 PRO A CA 1
ATOM 890 C C . PRO A 1 108 ? 7.144 11.997 14.755 1.00 77.25 108 PRO A C 1
ATOM 892 O O . PRO A 1 108 ? 6.391 11.942 13.788 1.00 77.25 108 PRO A O 1
ATOM 895 N N . HIS A 1 109 ? 7.523 10.896 15.416 1.00 75.94 109 HIS A N 1
ATOM 896 C CA . HIS A 1 109 ? 7.034 9.535 15.112 1.00 75.94 109 HIS A CA 1
ATOM 897 C C . HIS A 1 109 ? 5.660 9.242 15.724 1.00 75.94 109 HIS A C 1
ATOM 899 O O . HIS A 1 109 ? 5.312 8.082 15.950 1.00 75.94 109 HIS A O 1
ATOM 905 N N . ASP A 1 110 ? 4.912 10.287 16.063 1.00 79.94 110 ASP A N 1
ATOM 906 C CA . ASP A 1 110 ? 3.559 10.155 16.572 1.00 79.94 110 ASP A CA 1
ATOM 907 C C . ASP A 1 110 ? 2.565 9.935 15.420 1.00 79.94 110 ASP A C 1
ATOM 909 O O . ASP A 1 110 ? 2.895 10.021 14.232 1.00 79.94 110 ASP A O 1
ATOM 913 N N . SER A 1 111 ? 1.322 9.614 15.773 1.00 77.19 111 SER A N 1
ATOM 914 C CA . SER A 1 111 ? 0.262 9.335 14.801 1.00 77.19 111 SER A CA 1
ATOM 915 C C . SER A 1 111 ? 0.035 10.506 13.836 1.00 77.19 111 SER A C 1
ATOM 917 O O . SER A 1 111 ? -0.274 10.279 12.669 1.00 77.19 111 SER A O 1
ATOM 919 N N . ASN A 1 112 ? 0.253 11.747 14.286 1.00 80.94 112 ASN A N 1
ATOM 920 C CA . ASN A 1 112 ? 0.091 12.950 13.471 1.00 80.94 112 ASN A CA 1
ATOM 921 C C . ASN A 1 112 ? 1.199 13.098 12.425 1.00 80.94 112 ASN A C 1
ATOM 923 O O . ASN A 1 112 ? 0.898 13.378 11.262 1.00 80.94 112 ASN A O 1
ATOM 927 N N . GLY A 1 113 ? 2.459 12.874 12.806 1.00 82.19 113 GLY A N 1
ATOM 928 C CA . GLY A 1 113 ? 3.585 12.891 11.877 1.00 82.19 113 GLY A CA 1
ATOM 929 C C . GLY A 1 113 ? 3.457 11.811 10.807 1.00 82.19 113 GLY A C 1
ATOM 930 O O . GLY A 1 113 ? 3.565 12.106 9.616 1.00 82.19 113 GLY A O 1
ATOM 931 N N . ILE A 1 114 ? 3.118 10.582 11.210 1.00 85.31 114 ILE A N 1
ATOM 932 C CA . ILE A 1 114 ? 2.924 9.474 10.264 1.00 85.31 114 ILE A CA 1
ATOM 933 C C . ILE A 1 114 ? 1.760 9.780 9.321 1.00 85.31 114 ILE A C 1
ATOM 935 O O . ILE A 1 114 ? 1.909 9.656 8.107 1.00 85.31 114 ILE A O 1
ATOM 939 N N . LYS A 1 115 ? 0.617 10.230 9.859 1.00 84.44 115 LYS A N 1
ATOM 940 C CA . LYS A 1 115 ? -0.561 10.609 9.068 1.00 84.44 115 LYS A CA 1
ATOM 941 C C . LYS A 1 115 ? -0.225 11.679 8.036 1.00 84.44 115 LYS A C 1
ATOM 943 O O . LYS A 1 115 ? -0.672 11.565 6.900 1.00 84.44 115 LYS A O 1
ATOM 948 N N . HIS A 1 116 ? 0.574 12.683 8.396 1.00 85.12 116 HIS A N 1
ATOM 949 C CA . HIS A 1 116 ? 1.009 13.715 7.457 1.00 85.12 116 HIS A CA 1
ATOM 950 C C . HIS A 1 116 ? 1.801 13.128 6.279 1.00 85.12 116 HIS A C 1
ATOM 952 O O . HIS A 1 116 ? 1.509 13.458 5.132 1.00 85.12 116 HIS A O 1
ATOM 958 N N . VAL A 1 117 ? 2.737 12.214 6.556 1.00 85.38 117 VAL A N 1
ATOM 959 C CA . VAL A 1 117 ? 3.575 11.567 5.534 1.00 85.38 117 VAL A CA 1
ATOM 960 C C . VAL A 1 117 ? 2.757 10.675 4.598 1.00 85.38 117 VAL A C 1
ATOM 962 O O . VAL A 1 117 ? 2.945 10.723 3.385 1.00 85.38 117 VAL A O 1
ATOM 965 N N . ILE A 1 118 ? 1.843 9.863 5.136 1.00 88.75 118 ILE A N 1
ATOM 966 C CA . ILE A 1 118 ? 1.138 8.849 4.334 1.00 88.75 118 ILE A CA 1
ATOM 967 C C . ILE A 1 118 ? -0.185 9.338 3.735 1.00 88.75 118 ILE A C 1
ATOM 969 O O . ILE A 1 118 ? -0.702 8.698 2.822 1.00 88.75 118 ILE A O 1
ATOM 973 N N . SER A 1 119 ? -0.744 10.459 4.205 1.00 87.12 119 SER A N 1
ATOM 974 C CA . SER A 1 119 ? -2.033 11.005 3.740 1.00 87.12 119 SER A CA 1
ATOM 975 C C . SER A 1 119 ? -2.163 11.110 2.208 1.00 87.12 119 SER A C 1
ATOM 977 O O . SER A 1 119 ? -3.187 10.665 1.679 1.00 87.12 119 SER A O 1
ATOM 979 N N . PRO A 1 120 ? -1.144 11.584 1.455 1.00 88.19 120 PRO A N 1
ATOM 980 C CA . PRO A 1 120 ? -1.216 11.631 -0.008 1.00 88.19 120 PRO A CA 1
ATOM 981 C C . PRO A 1 120 ? -1.425 10.260 -0.662 1.00 88.19 120 PRO A C 1
ATOM 983 O O . PRO A 1 120 ? -2.004 10.192 -1.743 1.00 88.19 120 PRO A O 1
ATOM 986 N N . ILE A 1 121 ? -0.981 9.189 0.001 1.00 89.81 121 ILE A N 1
ATOM 987 C CA . ILE A 1 121 ? -1.007 7.804 -0.476 1.00 89.81 121 ILE A CA 1
ATOM 988 C C . ILE A 1 121 ? -2.294 7.101 -0.020 1.00 89.81 121 ILE A C 1
ATOM 990 O O . ILE A 1 121 ? -2.874 6.318 -0.773 1.00 89.81 121 ILE A O 1
ATOM 994 N N . LEU A 1 122 ? -2.794 7.418 1.183 1.00 87.25 122 LEU A N 1
ATOM 995 C CA . LEU A 1 122 ? -3.993 6.798 1.767 1.00 87.25 122 LEU A CA 1
ATOM 996 C C . LEU A 1 122 ? -5.234 6.913 0.872 1.00 87.25 122 LEU A C 1
ATOM 998 O O . LEU A 1 122 ? -6.055 6.000 0.867 1.00 87.25 122 LEU A O 1
ATOM 1002 N N . LYS A 1 123 ? -5.349 7.976 0.063 1.00 87.56 123 LYS A N 1
ATOM 1003 C CA . LYS A 1 123 ? -6.459 8.171 -0.893 1.00 87.56 123 LYS A CA 1
ATOM 1004 C C . LYS A 1 123 ? -6.595 7.039 -1.928 1.00 87.56 123 LYS A C 1
ATOM 1006 O O . LYS A 1 123 ? -7.641 6.909 -2.559 1.00 87.56 123 LYS A O 1
ATOM 1011 N N . HIS A 1 124 ? -5.543 6.244 -2.127 1.00 90.19 124 HIS A N 1
ATOM 1012 C CA . HIS A 1 124 ? -5.515 5.117 -3.060 1.00 90.19 124 HIS A CA 1
ATOM 1013 C C . HIS A 1 124 ? -5.807 3.764 -2.400 1.00 90.19 124 HIS A C 1
ATOM 1015 O O . HIS A 1 124 ? -5.986 2.767 -3.100 1.00 90.19 124 HIS A O 1
ATOM 1021 N N . ILE A 1 125 ? -5.883 3.718 -1.068 1.00 88.81 125 ILE A N 1
ATOM 1022 C CA . ILE A 1 125 ? -6.112 2.489 -0.312 1.00 88.81 125 ILE A CA 1
ATOM 1023 C C . ILE A 1 125 ? -7.610 2.297 -0.095 1.00 88.81 125 ILE A C 1
ATOM 1025 O O . ILE A 1 125 ? -8.319 3.186 0.379 1.00 88.81 125 ILE A O 1
ATOM 1029 N N . LYS A 1 126 ? -8.111 1.102 -0.404 1.00 88.94 126 LYS A N 1
ATOM 1030 C CA . LYS A 1 126 ? -9.521 0.758 -0.193 1.00 88.94 126 LYS A CA 1
ATOM 1031 C C . LYS A 1 126 ? -9.709 0.265 1.233 1.00 88.94 126 LYS A C 1
ATOM 1033 O O . LYS A 1 126 ? -9.705 -0.937 1.482 1.00 88.94 126 LYS A O 1
ATOM 1038 N N . LEU A 1 127 ? -9.950 1.196 2.153 1.00 84.19 127 LEU A N 1
ATOM 1039 C CA . LEU A 1 127 ? -10.075 0.923 3.589 1.00 84.19 127 LEU A CA 1
ATOM 1040 C C . LEU A 1 127 ? -11.071 -0.195 3.944 1.00 84.19 127 LEU A C 1
ATOM 1042 O O . LEU A 1 127 ? -10.800 -1.011 4.819 1.00 84.19 127 LEU A O 1
ATOM 1046 N N . LYS A 1 128 ? -12.180 -0.309 3.205 1.00 83.50 128 LYS A N 1
ATOM 1047 C CA . LYS A 1 128 ? -13.177 -1.386 3.368 1.00 83.50 128 LYS A CA 1
ATOM 1048 C C . LYS A 1 128 ? -12.646 -2.813 3.133 1.00 83.50 128 LYS A C 1
ATOM 1050 O O . LYS A 1 128 ? -13.311 -3.771 3.504 1.00 83.50 128 LYS A O 1
ATOM 1055 N N . ASN A 1 129 ? -11.495 -2.953 2.476 1.00 88.12 129 ASN A N 1
ATOM 1056 C CA . ASN A 1 129 ? -10.869 -4.236 2.149 1.00 88.12 129 ASN A CA 1
ATOM 1057 C C . ASN A 1 129 ? -9.694 -4.575 3.089 1.00 88.12 129 ASN A C 1
ATOM 1059 O O . ASN A 1 129 ? -9.027 -5.589 2.888 1.00 88.12 129 ASN A O 1
ATOM 1063 N N . ILE A 1 130 ? -9.407 -3.724 4.076 1.00 87.88 130 ILE A N 1
ATOM 1064 C CA . ILE A 1 130 ? -8.362 -3.945 5.083 1.00 87.88 130 ILE A CA 1
ATOM 1065 C C . ILE A 1 130 ? -8.922 -4.832 6.177 1.00 87.88 130 ILE A C 1
ATOM 1067 O O . ILE A 1 130 ? -10.058 -4.617 6.579 1.00 87.88 130 ILE A O 1
ATOM 1071 N N . SER A 1 131 ? -8.139 -5.782 6.689 1.00 87.75 131 SER A N 1
ATOM 1072 C CA . SER A 1 131 ? -8.601 -6.728 7.704 1.00 87.75 131 SER A CA 1
ATOM 1073 C C . SER A 1 131 ? -9.057 -6.035 8.990 1.00 87.75 131 SER A C 1
ATOM 1075 O O . SER A 1 131 ? -8.538 -4.989 9.387 1.00 87.75 131 SER A O 1
ATOM 1077 N N . ILE A 1 132 ? -9.980 -6.681 9.708 1.00 82.69 132 ILE A N 1
ATOM 1078 C CA . ILE A 1 132 ? -10.421 -6.244 11.038 1.00 82.69 132 ILE A CA 1
ATOM 1079 C C . ILE A 1 132 ? -9.237 -6.059 12.006 1.00 82.69 132 ILE A C 1
ATOM 1081 O O . ILE A 1 132 ? -9.245 -5.155 12.838 1.00 82.69 132 ILE A O 1
ATOM 1085 N N . HIS A 1 133 ? -8.182 -6.869 11.864 1.00 83.81 133 HIS A N 1
ATOM 1086 C CA . HIS A 1 133 ? -6.995 -6.795 12.709 1.00 83.81 133 HIS A CA 1
ATOM 1087 C C . HIS A 1 133 ? -6.218 -5.488 12.494 1.00 83.81 133 HIS A C 1
ATOM 1089 O O . HIS A 1 133 ? -5.970 -4.757 13.454 1.00 83.81 133 HIS A O 1
ATOM 1095 N N . SER A 1 134 ? -5.878 -5.157 11.247 1.00 85.69 134 SER A N 1
ATOM 1096 C CA . SER A 1 134 ? -5.177 -3.908 10.911 1.00 85.69 134 SER A CA 1
ATOM 1097 C C . SER A 1 134 ? -6.047 -2.679 11.161 1.00 85.69 134 SER A C 1
ATOM 1099 O O . SER A 1 134 ? -5.557 -1.645 11.617 1.00 85.69 134 SER A O 1
ATOM 1101 N N . TRP A 1 135 ? -7.355 -2.801 10.928 1.00 83.75 135 TRP A N 1
ATOM 1102 C CA . TRP A 1 135 ? -8.322 -1.750 11.217 1.00 83.75 135 TRP A CA 1
ATOM 1103 C C . TRP A 1 135 ? -8.275 -1.311 12.684 1.00 83.75 135 TRP A C 1
ATOM 1105 O O . TRP A 1 135 ? -8.095 -0.132 12.992 1.00 83.75 135 TRP A O 1
ATOM 1115 N N . ILE A 1 136 ? -8.361 -2.281 13.590 1.00 77.31 136 ILE A N 1
ATOM 1116 C CA . ILE A 1 136 ? -8.384 -2.053 15.035 1.00 77.31 136 ILE A CA 1
ATOM 1117 C C . ILE A 1 136 ? -7.022 -1.669 15.592 1.00 77.31 136 ILE A C 1
ATOM 1119 O O . ILE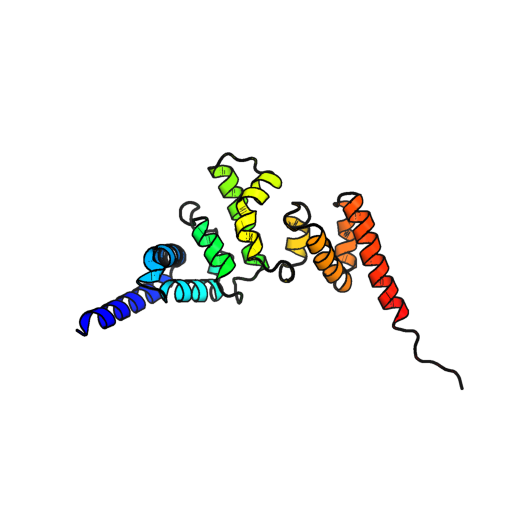 A 1 136 ? -6.946 -0.831 16.483 1.00 77.31 136 ILE A O 1
ATOM 1123 N N . ASN A 1 137 ? -5.951 -2.317 15.137 1.00 80.81 137 ASN A N 1
ATOM 1124 C CA . ASN A 1 137 ? -4.644 -2.153 15.771 1.00 80.81 137 ASN A CA 1
ATOM 1125 C C . ASN A 1 137 ? -3.851 -0.980 15.194 1.00 80.81 137 ASN A C 1
ATOM 1127 O O . ASN A 1 137 ? -2.914 -0.511 15.839 1.00 80.81 137 ASN A O 1
ATOM 1131 N N . ILE A 1 138 ? -4.206 -0.510 13.995 1.00 81.75 138 ILE A N 1
ATOM 1132 C CA . ILE A 1 138 ? -3.435 0.505 13.278 1.00 81.75 138 ILE A CA 1
ATOM 1133 C C . ILE A 1 138 ? -4.314 1.685 12.872 1.00 81.75 138 ILE A C 1
ATOM 1135 O O . ILE A 1 138 ? -4.027 2.803 13.286 1.00 81.75 138 ILE A O 1
ATOM 1139 N N . ILE A 1 139 ? -5.380 1.480 12.096 1.00 81.06 139 ILE A N 1
ATOM 1140 C CA . ILE A 1 139 ? -6.128 2.602 11.492 1.00 81.06 139 ILE A CA 1
ATOM 1141 C C . ILE A 1 139 ? -6.845 3.436 12.542 1.00 81.06 139 ILE A C 1
ATOM 1143 O O . ILE A 1 139 ? -6.675 4.654 12.600 1.00 81.06 139 ILE A O 1
ATOM 1147 N N . GLN A 1 140 ? -7.638 2.767 13.370 1.00 73.88 140 GLN A N 1
ATOM 1148 C CA . GLN A 1 140 ? -8.505 3.421 14.333 1.00 73.88 140 GLN A CA 1
ATOM 1149 C C . GLN A 1 140 ? -7.737 4.124 15.467 1.00 73.88 140 GLN A C 1
ATOM 1151 O O . GLN A 1 140 ? -8.040 5.288 15.719 1.00 73.88 140 GLN A O 1
ATOM 1156 N N . PRO A 1 141 ? -6.717 3.517 16.109 1.00 76.69 141 PRO A N 1
ATOM 1157 C CA . PRO A 1 141 ? -5.973 4.177 17.184 1.00 76.69 141 PRO A CA 1
ATOM 1158 C C . PRO A 1 141 ? -5.138 5.366 16.708 1.00 76.69 141 PRO A C 1
ATOM 1160 O O . PRO A 1 141 ? -4.829 6.246 17.501 1.00 76.69 141 PRO A O 1
ATOM 1163 N N . ASN A 1 142 ? -4.748 5.377 15.430 1.00 76.50 142 ASN A N 1
ATOM 1164 C CA . ASN A 1 142 ? -3.924 6.435 14.846 1.00 76.50 142 ASN A CA 1
ATOM 1165 C C . ASN A 1 142 ? -4.748 7.463 14.051 1.00 76.50 142 ASN A C 1
ATOM 1167 O O . ASN A 1 142 ? -4.163 8.304 13.373 1.00 76.50 142 ASN A O 1
ATOM 1171 N N . GLU A 1 143 ? -6.085 7.382 14.096 1.00 79.56 143 GLU A N 1
ATOM 1172 C CA . GLU A 1 143 ? -7.007 8.295 13.401 1.00 79.56 143 GLU A CA 1
ATOM 1173 C C . GLU A 1 143 ? -6.654 8.503 11.915 1.00 79.56 143 GLU A C 1
ATOM 1175 O O . GLU A 1 143 ? -6.728 9.612 11.375 1.00 79.56 143 GLU A O 1
ATOM 1180 N N . LEU A 1 144 ? -6.224 7.430 11.241 1.00 80.38 144 LEU A N 1
ATOM 1181 C CA . LEU A 1 144 ? -5.688 7.501 9.874 1.00 80.38 144 LEU A CA 1
ATOM 1182 C C . LEU A 1 144 ? -6.776 7.653 8.810 1.00 80.38 144 LEU A C 1
ATOM 1184 O O . LEU A 1 144 ? -6.480 8.062 7.692 1.00 80.38 144 LEU A O 1
ATOM 1188 N N . ALA A 1 145 ? -8.025 7.356 9.159 1.00 77.44 145 ALA A N 1
ATOM 1189 C CA . ALA A 1 145 ? -9.175 7.516 8.284 1.00 77.44 145 ALA A CA 1
ATOM 1190 C C . ALA A 1 145 ? -10.104 8.633 8.792 1.00 77.44 145 ALA A C 1
ATOM 1192 O O . ALA A 1 145 ? -10.161 8.886 10.002 1.00 77.44 145 ALA A O 1
ATOM 1193 N N . PRO A 1 146 ? -10.849 9.307 7.895 1.00 77.12 146 PRO A N 1
ATOM 1194 C CA . PRO A 1 146 ? -11.879 10.259 8.291 1.00 77.12 146 PRO A CA 1
ATOM 1195 C C . PRO A 1 146 ? -12.897 9.615 9.232 1.00 77.12 146 PRO A C 1
ATOM 1197 O O . PRO A 1 146 ? -13.266 8.452 9.064 1.00 77.12 146 PRO A O 1
ATOM 1200 N N . GLN A 1 147 ? -13.400 10.388 10.192 1.00 70.00 147 GLN A N 1
ATOM 1201 C CA . GLN A 1 147 ? -14.287 9.885 11.242 1.00 70.00 147 GLN A CA 1
ATOM 1202 C C . GLN A 1 147 ? -15.529 9.168 10.673 1.00 70.00 147 GLN A C 1
ATOM 1204 O O . GLN A 1 147 ? -15.885 8.083 11.124 1.00 70.00 147 GLN A O 1
ATOM 1209 N N . GLU A 1 148 ? -16.143 9.718 9.622 1.00 74.50 148 GLU A N 1
ATOM 1210 C CA . GLU A 1 148 ? -17.294 9.106 8.943 1.00 74.50 148 GLU A CA 1
ATOM 1211 C C . GLU A 1 148 ? -16.985 7.735 8.328 1.00 74.50 148 GLU A C 1
ATOM 1213 O O . GLU A 1 148 ? -17.805 6.816 8.391 1.00 74.50 148 GLU A O 1
ATOM 1218 N N . GLU A 1 149 ? -15.806 7.586 7.727 1.00 78.06 149 GLU A N 1
ATOM 1219 C CA . GLU A 1 149 ? -15.368 6.329 7.124 1.00 78.06 149 GLU A CA 1
ATOM 1220 C C . GLU A 1 149 ? -15.006 5.310 8.204 1.00 78.06 149 GLU A C 1
ATOM 1222 O O . GLU A 1 149 ? -15.392 4.141 8.106 1.00 78.06 149 GLU A O 1
ATOM 1227 N N . CYS A 1 150 ? -14.390 5.785 9.295 1.00 72.81 150 CYS A N 1
ATOM 1228 C CA . CYS A 1 150 ? -14.153 4.997 10.494 1.00 72.81 150 CYS A CA 1
ATOM 1229 C C . CYS A 1 150 ? -15.447 4.348 11.008 1.00 72.81 150 CYS A C 1
ATOM 1231 O O . CYS A 1 150 ? -15.484 3.149 11.297 1.00 72.81 150 CYS A O 1
ATOM 1233 N N . TYR A 1 151 ? -16.536 5.116 11.084 1.00 71.44 151 TYR A N 1
ATOM 1234 C CA . TYR A 1 151 ? -17.825 4.597 11.537 1.00 71.44 151 TYR A CA 1
ATOM 1235 C C . TYR A 1 151 ? -18.410 3.553 10.595 1.00 71.44 151 TYR A C 1
ATOM 1237 O O . TYR A 1 151 ? -18.849 2.505 11.064 1.00 71.44 151 TYR A O 1
ATOM 1245 N N . LYS A 1 152 ? -18.408 3.815 9.283 1.00 79.31 152 LYS A N 1
ATOM 1246 C CA . LYS A 1 152 ? -18.999 2.902 8.292 1.00 79.31 152 LYS A CA 1
ATOM 1247 C C . LYS A 1 152 ? -18.322 1.534 8.322 1.00 79.31 152 LYS A C 1
ATOM 1249 O O . LYS A 1 152 ? -18.998 0.526 8.509 1.00 79.31 152 LYS A O 1
ATOM 1254 N N . VAL A 1 153 ? -16.994 1.508 8.229 1.00 78.62 153 VAL A N 1
ATOM 1255 C CA . VAL A 1 153 ? -16.228 0.254 8.206 1.00 78.62 153 VAL A CA 1
ATOM 1256 C C . VAL A 1 153 ? -16.329 -0.480 9.546 1.00 78.62 153 VAL A C 1
ATOM 1258 O O . VAL A 1 153 ? -16.526 -1.693 9.568 1.00 78.62 153 VAL A O 1
ATOM 1261 N N . THR A 1 154 ? -16.281 0.233 10.679 1.00 76.56 154 THR A N 1
ATOM 1262 C CA . THR A 1 154 ? -16.412 -0.427 11.991 1.00 76.56 154 THR A CA 1
ATOM 1263 C C . THR A 1 154 ? -17.822 -0.981 12.218 1.00 76.56 154 THR A C 1
ATOM 1265 O O . THR A 1 154 ? -17.970 -2.062 12.785 1.00 76.56 154 THR A O 1
ATOM 1268 N N . ALA A 1 155 ? -18.866 -0.288 11.753 1.00 76.38 155 ALA A N 1
ATOM 1269 C CA . ALA A 1 155 ? -20.238 -0.787 11.816 1.00 76.38 155 ALA A CA 1
ATOM 1270 C C . ALA A 1 155 ? -20.431 -2.039 10.947 1.00 76.38 155 ALA A C 1
ATOM 1272 O O . ALA A 1 155 ? -21.096 -2.983 11.374 1.00 76.38 155 ALA A O 1
ATOM 1273 N N . ASP A 1 156 ? -19.823 -2.079 9.760 1.00 81.50 156 ASP A N 1
ATOM 1274 C CA . ASP A 1 156 ? -19.849 -3.266 8.906 1.00 81.50 156 ASP A CA 1
ATOM 1275 C C . ASP A 1 156 ? -19.100 -4.440 9.546 1.00 81.50 156 ASP A C 1
ATOM 1277 O O . ASP A 1 156 ? -19.616 -5.558 9.559 1.00 81.50 156 ASP A O 1
ATOM 1281 N N . TYR A 1 157 ? -17.957 -4.189 10.188 1.00 81.31 157 TYR A N 1
ATOM 1282 C CA . TYR A 1 157 ? -17.268 -5.221 10.959 1.00 81.31 157 TYR A CA 1
ATOM 1283 C C . TYR A 1 157 ? -18.067 -5.720 12.155 1.00 81.31 157 TYR A C 1
ATOM 1285 O O . TYR A 1 157 ? -18.058 -6.918 12.426 1.00 81.31 157 TYR A O 1
ATOM 1293 N N . ALA A 1 158 ? -18.798 -4.848 12.845 1.00 76.56 158 ALA A N 1
ATOM 1294 C CA . ALA A 1 158 ? -19.608 -5.245 13.990 1.00 76.56 158 ALA A CA 1
ATOM 1295 C C . ALA A 1 158 ? -20.787 -6.158 13.626 1.00 76.56 158 ALA A C 1
ATOM 1297 O O . ALA A 1 158 ? -21.221 -6.936 14.471 1.00 76.56 158 ALA A O 1
ATOM 1298 N N . LYS A 1 159 ? -21.283 -6.103 12.381 1.00 78.69 159 LYS A N 1
ATOM 1299 C CA . LYS A 1 159 ? -22.293 -7.054 11.879 1.00 78.69 159 LYS A CA 1
ATOM 1300 C C . LYS A 1 159 ? -21.743 -8.473 11.782 1.00 78.69 159 LYS A C 1
ATOM 1302 O O . LYS A 1 159 ? -22.473 -9.431 11.996 1.00 78.69 159 LYS A O 1
ATOM 1307 N N . ILE A 1 160 ? -20.467 -8.596 11.422 1.00 80.56 160 ILE A N 1
ATOM 1308 C CA . ILE A 1 160 ? -19.828 -9.880 11.115 1.00 80.56 160 ILE A CA 1
ATOM 1309 C C . ILE A 1 160 ? -19.110 -10.441 12.353 1.00 80.56 160 ILE A C 1
ATOM 1311 O O . ILE A 1 160 ? -19.162 -11.640 12.610 1.00 80.56 160 ILE A O 1
ATOM 1315 N N . TYR A 1 161 ? -18.473 -9.573 13.143 1.00 78.81 161 TYR A N 1
ATOM 1316 C CA . TYR A 1 161 ? -17.636 -9.919 14.295 1.00 78.81 161 TYR A CA 1
ATOM 1317 C C . TYR A 1 161 ? -17.991 -9.078 15.538 1.00 78.81 161 TYR A C 1
ATOM 1319 O O . TYR A 1 161 ? -17.147 -8.329 16.046 1.00 78.81 161 TYR A O 1
ATOM 1327 N N . PRO A 1 162 ? -19.230 -9.177 16.054 1.00 71.44 162 PRO A N 1
ATOM 1328 C CA . PRO A 1 162 ? -19.693 -8.348 17.168 1.00 71.44 162 PRO A CA 1
ATOM 1329 C C . PRO A 1 162 ? -18.827 -8.504 18.425 1.00 71.44 162 PRO A C 1
ATOM 1331 O O . PRO A 1 162 ? -18.472 -7.507 19.052 1.00 71.44 162 PRO A O 1
ATOM 1334 N N . ASP A 1 163 ? -18.415 -9.729 18.756 1.00 70.94 163 ASP A N 1
ATOM 1335 C CA . ASP A 1 163 ? -17.649 -10.011 19.975 1.00 70.94 163 ASP A CA 1
ATOM 1336 C C . ASP A 1 163 ? -16.228 -9.439 19.931 1.00 70.94 163 ASP A C 1
ATOM 1338 O O . ASP A 1 163 ? -15.754 -8.898 20.931 1.00 70.94 163 ASP A O 1
ATOM 1342 N N . MET A 1 164 ? -15.561 -9.486 18.769 1.00 68.94 164 MET A N 1
ATOM 1343 C CA . MET A 1 164 ? -14.240 -8.867 18.606 1.00 68.94 164 MET A CA 1
ATOM 1344 C C . MET A 1 164 ? -14.339 -7.355 18.793 1.00 68.94 164 MET A C 1
ATOM 1346 O O . MET A 1 164 ? -13.570 -6.787 19.561 1.00 68.94 164 MET A O 1
ATOM 1350 N N . ILE A 1 165 ? -15.323 -6.710 18.160 1.00 69.12 165 ILE A N 1
ATOM 1351 C CA . ILE A 1 165 ? -15.534 -5.263 18.279 1.00 69.12 165 ILE A CA 1
ATOM 1352 C C . ILE A 1 165 ? -15.854 -4.858 19.726 1.00 69.12 165 ILE A C 1
ATOM 1354 O O . ILE A 1 165 ? -15.300 -3.878 20.230 1.00 69.12 165 ILE A O 1
ATOM 1358 N N . MET A 1 166 ? -16.690 -5.624 20.434 1.00 65.00 166 MET A N 1
ATOM 1359 C CA . MET A 1 166 ? -17.029 -5.323 21.828 1.00 65.00 166 MET A CA 1
ATOM 1360 C C . MET A 1 166 ? -15.834 -5.448 22.777 1.00 65.00 166 MET A C 1
ATOM 1362 O O . MET A 1 166 ? -15.703 -4.623 23.675 1.00 65.00 166 MET A O 1
ATOM 1366 N N . GLN A 1 167 ? -14.926 -6.404 22.569 1.00 58.12 167 GLN A N 1
ATOM 1367 C CA . GLN A 1 167 ? -13.725 -6.552 23.406 1.00 58.12 167 GLN A CA 1
ATOM 1368 C C . GLN A 1 167 ? -12.732 -5.385 23.262 1.00 58.12 167 GLN A C 1
ATOM 1370 O O . GLN A 1 167 ? -11.828 -5.231 24.084 1.00 58.12 167 GLN A O 1
ATOM 1375 N N . LEU A 1 168 ? -12.901 -4.546 22.238 1.00 55.62 168 LEU A N 1
ATOM 1376 C CA . LEU A 1 168 ? -11.961 -3.490 21.861 1.00 55.62 168 LEU A CA 1
ATOM 1377 C C . LEU A 1 168 ? -12.454 -2.075 22.174 1.00 55.62 168 LEU A C 1
ATOM 1379 O O . LEU A 1 168 ? -11.644 -1.147 22.206 1.00 55.62 168 LEU A O 1
ATOM 1383 N N . THR A 1 169 ? -13.739 -1.924 22.512 1.00 51.94 169 THR A N 1
ATOM 1384 C CA . THR A 1 169 ? -14.305 -0.670 23.038 1.00 51.94 169 THR A CA 1
ATOM 1385 C C . THR A 1 169 ? -13.486 -0.056 24.194 1.00 51.94 169 THR A C 1
ATOM 1387 O O . THR A 1 169 ? -13.268 1.151 24.187 1.00 51.94 169 THR A O 1
ATOM 1390 N N . PRO A 1 170 ? -12.849 -0.793 25.128 1.00 43.50 170 PRO A N 1
ATOM 1391 C CA . PRO A 1 170 ? -12.090 -0.154 26.213 1.00 43.50 170 PRO A CA 1
ATOM 1392 C C . PRO A 1 170 ? -10.880 0.701 25.778 1.00 43.50 170 PRO A C 1
ATOM 1394 O O . PRO A 1 170 ? -10.357 1.446 26.601 1.00 43.50 170 PRO A O 1
ATOM 1397 N N . LYS A 1 171 ? -10.415 0.612 24.520 1.00 47.38 171 LYS A N 1
ATOM 1398 C CA . LYS A 1 171 ? -9.251 1.365 24.003 1.00 47.38 171 LYS A CA 1
ATOM 1399 C C . LYS A 1 171 ? -9.610 2.627 23.208 1.00 47.38 171 LYS A C 1
ATOM 1401 O O . LYS A 1 171 ? -8.717 3.302 22.705 1.00 47.38 171 LYS A O 1
ATOM 1406 N N . MET A 1 172 ? -10.895 2.933 23.062 1.00 52.72 172 MET A N 1
ATOM 1407 C CA . MET A 1 172 ? -11.369 4.062 22.262 1.00 52.72 172 MET A CA 1
ATOM 1408 C C . MET A 1 172 ? -11.509 5.343 23.089 1.00 52.72 172 MET A C 1
ATOM 1410 O O . MET A 1 172 ? -11.754 5.301 24.297 1.00 52.72 172 MET A O 1
ATOM 1414 N N . THR A 1 173 ? -11.441 6.499 22.422 1.00 51.59 173 THR A N 1
ATOM 1415 C CA . THR A 1 173 ? -11.908 7.762 23.008 1.00 51.59 173 THR A CA 1
ATOM 1416 C C . THR A 1 173 ? -13.387 7.644 23.389 1.00 51.59 173 THR A C 1
ATOM 1418 O O . THR A 1 173 ? -14.149 6.914 22.749 1.00 51.59 173 THR A O 1
ATOM 1421 N N . LYS A 1 174 ? -13.802 8.343 24.452 1.00 55.66 174 LYS A N 1
ATOM 1422 C CA . LYS A 1 174 ? -15.161 8.248 25.01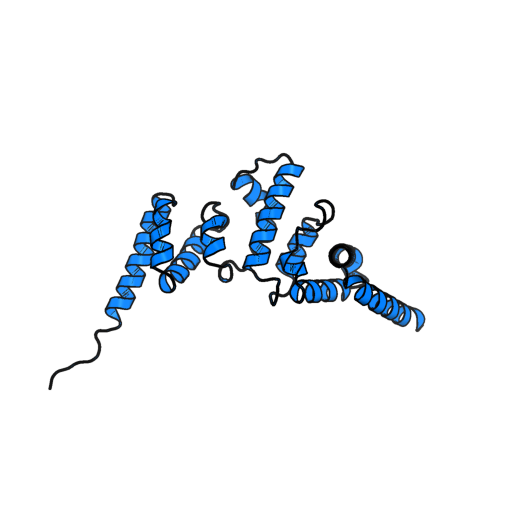2 1.00 55.66 174 LYS A CA 1
ATOM 1423 C C . LYS A 1 174 ? -16.252 8.463 23.949 1.00 55.66 174 LYS A C 1
ATOM 1425 O O . LYS A 1 174 ? -17.188 7.673 23.878 1.00 55.66 174 LYS A O 1
ATOM 1430 N N . ASP A 1 175 ? -16.059 9.436 23.062 1.00 52.72 175 ASP A N 1
ATOM 1431 C CA . ASP A 1 175 ? -17.002 9.749 21.980 1.00 52.72 175 ASP A CA 1
ATOM 1432 C C . ASP A 1 175 ? -17.090 8.631 20.932 1.00 52.72 175 ASP A C 1
ATOM 1434 O O . ASP A 1 175 ? -18.176 8.255 20.489 1.00 52.72 175 ASP A O 1
ATOM 1438 N N . SER A 1 176 ? -15.950 8.033 20.575 1.00 50.97 176 SER A N 1
ATOM 1439 C CA . SER A 1 176 ? -15.908 6.886 19.663 1.00 50.97 176 SER A CA 1
ATOM 1440 C C . SER A 1 176 ? -16.616 5.675 20.266 1.00 50.97 176 SER A C 1
ATOM 1442 O O . SER A 1 176 ? -17.355 4.992 19.562 1.00 50.97 176 SER A O 1
ATOM 1444 N N . ASN A 1 177 ? -16.459 5.452 21.573 1.00 58.22 177 ASN A N 1
ATOM 1445 C CA . ASN A 1 177 ? -17.115 4.374 22.311 1.00 58.22 177 ASN A CA 1
ATOM 1446 C C . ASN A 1 177 ? -18.629 4.516 22.388 1.00 58.22 177 ASN A C 1
ATOM 1448 O O . ASN A 1 177 ? -19.356 3.551 22.145 1.00 58.22 177 ASN A O 1
ATOM 1452 N N . ASP A 1 178 ? -19.112 5.711 22.713 1.00 60.91 178 ASP A N 1
ATOM 1453 C CA . ASP A 1 178 ? -20.544 5.960 22.834 1.00 60.91 178 ASP A CA 1
ATOM 1454 C C . ASP A 1 178 ? -21.233 5.817 21.470 1.00 60.91 178 ASP A C 1
ATOM 1456 O O . ASP A 1 178 ? -22.301 5.204 21.364 1.00 60.91 178 ASP A O 1
ATOM 1460 N N . MET A 1 179 ? -20.589 6.284 20.396 1.00 57.88 179 MET A N 1
ATOM 1461 C CA . MET A 1 179 ? -21.114 6.162 19.035 1.00 57.88 179 MET A CA 1
ATOM 1462 C C . MET A 1 179 ? -21.015 4.737 18.485 1.00 57.88 179 MET A C 1
ATOM 1464 O O . MET A 1 179 ? -21.980 4.266 17.881 1.00 57.88 179 MET A O 1
ATOM 1468 N N . LEU A 1 180 ? -19.916 4.016 18.739 1.00 58.25 180 LEU A N 1
ATOM 1469 C CA . LEU A 1 180 ? -19.799 2.610 18.357 1.00 58.25 180 LEU A CA 1
ATOM 1470 C C . LEU A 1 180 ? -20.809 1.757 19.114 1.00 58.25 180 LEU A C 1
ATOM 1472 O O . LEU A 1 180 ? -21.547 0.992 18.505 1.00 58.25 180 LEU A O 1
ATOM 1476 N N . GLY A 1 181 ? -20.919 1.951 20.428 1.00 60.97 181 GLY A N 1
ATOM 1477 C CA . GLY A 1 181 ? -21.931 1.302 21.247 1.00 60.97 181 GLY A CA 1
ATOM 1478 C C . GLY A 1 181 ? -23.336 1.563 20.707 1.00 60.97 181 GLY A C 1
ATOM 1479 O O . GLY A 1 181 ? -24.146 0.644 20.644 1.00 60.97 181 GLY A O 1
ATOM 1480 N N . ASN A 1 182 ? -23.637 2.781 20.251 1.00 60.28 182 ASN A N 1
ATOM 1481 C CA . ASN A 1 182 ? -24.928 3.103 19.639 1.00 60.28 182 ASN A CA 1
ATOM 1482 C C . ASN A 1 182 ? -25.124 2.454 18.262 1.00 60.28 182 ASN A C 1
ATOM 1484 O O . ASN A 1 182 ? -26.203 1.920 18.015 1.00 60.28 182 ASN A O 1
ATOM 1488 N N . ALA A 1 183 ? -24.103 2.430 17.402 1.00 56.50 183 ALA A N 1
ATOM 1489 C CA . ALA A 1 183 ? -24.162 1.783 16.092 1.00 56.50 183 ALA A CA 1
ATOM 1490 C C . ALA A 1 183 ? -24.305 0.257 16.214 1.00 56.50 183 ALA A C 1
ATOM 1492 O O . ALA A 1 183 ? -25.195 -0.331 15.602 1.00 56.50 183 ALA A O 1
ATOM 1493 N N . VAL A 1 184 ? -23.508 -0.388 17.069 1.00 58.97 184 VAL A N 1
ATOM 1494 C CA . VAL A 1 184 ? -23.593 -1.829 17.351 1.00 58.97 184 VAL A CA 1
ATOM 1495 C C . VAL A 1 184 ? -24.950 -2.176 17.962 1.00 58.97 184 VAL A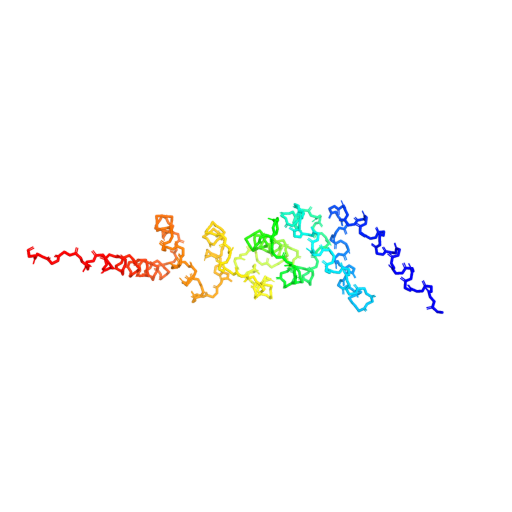 C 1
ATOM 1497 O O . VAL A 1 184 ? -25.627 -3.076 17.469 1.00 58.97 184 VAL A O 1
ATOM 1500 N N . ARG A 1 185 ? -25.420 -1.413 18.962 1.00 61.28 185 ARG A N 1
ATOM 1501 C CA . ARG A 1 185 ? -26.753 -1.613 19.563 1.00 61.28 185 ARG A CA 1
ATOM 1502 C C . ARG A 1 185 ? -27.887 -1.402 18.560 1.00 61.28 185 ARG A C 1
ATOM 1504 O O . ARG A 1 185 ? -28.870 -2.135 18.619 1.00 61.28 185 ARG A O 1
ATOM 1511 N N . ALA A 1 186 ? -27.784 -0.428 17.656 1.00 57.56 186 ALA A N 1
ATOM 1512 C CA . ALA A 1 186 ? -28.786 -0.198 16.615 1.00 57.56 186 ALA A CA 1
ATOM 1513 C C . ALA A 1 186 ? -28.822 -1.347 15.597 1.00 57.56 186 ALA A C 1
ATOM 1515 O O . ALA A 1 186 ? -29.899 -1.791 15.203 1.00 57.56 186 ALA A O 1
ATOM 1516 N N . THR A 1 187 ? -27.655 -1.875 15.232 1.00 56.19 187 THR A N 1
ATOM 1517 C CA . THR A 1 187 ? -27.534 -2.987 14.283 1.00 56.19 187 THR A CA 1
ATOM 1518 C C . THR A 1 187 ? -28.050 -4.296 14.890 1.00 56.19 187 THR A C 1
ATOM 1520 O O . THR A 1 187 ? -28.918 -4.937 14.306 1.00 56.19 187 THR A O 1
ATOM 1523 N N . MET A 1 188 ? -27.659 -4.612 16.132 1.00 53.47 188 MET A N 1
ATOM 1524 C CA . MET A 1 188 ? -28.190 -5.763 16.879 1.00 53.47 188 MET A CA 1
ATOM 1525 C C . MET A 1 188 ? -29.701 -5.665 17.145 1.00 53.47 188 MET A C 1
ATOM 1527 O O . MET A 1 188 ? -30.393 -6.682 17.182 1.00 53.47 188 MET A O 1
ATOM 1531 N N . ARG A 1 189 ? -30.243 -4.452 17.335 1.00 54.12 189 ARG A N 1
ATOM 1532 C CA . ARG A 1 189 ? -31.696 -4.251 17.462 1.00 54.12 189 ARG A CA 1
ATOM 1533 C C . ARG A 1 189 ? -32.420 -4.543 16.151 1.00 54.12 189 ARG A C 1
ATOM 1535 O O . ARG A 1 189 ? -33.456 -5.196 16.197 1.00 54.12 189 ARG A O 1
ATOM 1542 N N . ASN A 1 190 ? -31.894 -4.112 15.007 1.00 48.94 190 ASN A N 1
ATOM 1543 C CA . ASN A 1 190 ? -32.538 -4.361 13.714 1.00 48.94 190 ASN A CA 1
ATOM 1544 C C . ASN A 1 190 ? -32.556 -5.854 13.340 1.00 48.94 190 ASN A C 1
ATOM 1546 O O . ASN A 1 190 ? -33.575 -6.328 12.839 1.00 48.94 190 ASN A O 1
ATOM 1550 N N . ASP A 1 191 ? -31.515 -6.617 13.686 1.00 45.91 191 ASP A N 1
ATOM 1551 C CA . ASP A 1 191 ? -31.491 -8.067 13.442 1.00 45.91 191 ASP A CA 1
ATOM 1552 C C . ASP A 1 191 ? -32.438 -8.848 14.375 1.00 45.91 191 ASP A C 1
ATOM 1554 O O . ASP A 1 191 ? -33.034 -9.847 13.965 1.00 45.91 191 ASP A O 1
ATOM 1558 N N . MET A 1 192 ? -32.693 -8.360 15.598 1.00 39.34 192 MET A N 1
ATOM 1559 C CA . MET A 1 192 ? -33.682 -8.975 16.501 1.00 39.34 192 MET A CA 1
ATOM 1560 C C . MET A 1 192 ? -35.149 -8.719 16.110 1.00 39.34 192 MET A C 1
ATOM 1562 O O . MET A 1 192 ? -36.026 -9.474 16.536 1.00 39.34 192 MET A O 1
ATOM 1566 N N . PHE A 1 193 ? -35.445 -7.706 15.289 1.00 40.84 193 PHE A N 1
ATOM 1567 C CA . PHE A 1 193 ? -36.811 -7.433 14.812 1.00 40.84 193 PHE A CA 1
ATOM 1568 C C . PHE A 1 193 ? -37.130 -8.045 13.434 1.00 40.84 193 PHE A C 1
ATOM 1570 O O . PHE A 1 193 ? -38.300 -8.090 13.055 1.00 40.84 193 PHE A O 1
ATOM 1577 N N . GLY A 1 194 ? -36.140 -8.597 12.721 1.00 36.34 194 GLY A N 1
ATOM 1578 C CA . GLY A 1 194 ? -36.337 -9.298 11.442 1.00 36.34 194 GLY A CA 1
ATOM 1579 C C . GLY A 1 194 ? -36.932 -10.712 11.551 1.00 36.34 194 GLY A C 1
ATOM 1580 O O . GLY A 1 194 ? -37.447 -11.237 10.568 1.00 36.34 194 GLY A O 1
ATOM 1581 N N . TYR A 1 195 ? -36.933 -11.320 12.743 1.00 36.59 195 TYR A N 1
ATOM 1582 C CA . TYR A 1 195 ? -37.438 -12.680 13.001 1.00 36.59 195 TYR A CA 1
ATOM 1583 C C . TYR A 1 195 ? -38.714 -12.690 13.871 1.00 36.59 195 TYR A C 1
ATOM 1585 O O . TYR A 1 195 ? -38.829 -13.417 14.854 1.00 36.59 195 TYR A O 1
ATOM 1593 N N . ARG A 1 196 ? -39.727 -11.886 13.529 1.00 34.44 196 ARG A N 1
ATOM 1594 C CA . ARG A 1 196 ? -41.103 -12.067 14.047 1.00 34.44 196 ARG A CA 1
ATOM 1595 C C . ARG A 1 196 ? -42.136 -11.902 12.937 1.00 34.44 196 ARG A C 1
ATOM 1597 O O . ARG A 1 196 ? -43.000 -11.035 12.983 1.00 34.44 196 ARG A O 1
ATOM 1604 N N . GLY A 1 197 ? -42.055 -12.768 11.935 1.00 36.97 197 GLY A N 1
ATOM 1605 C CA . GLY A 1 197 ? -43.007 -12.808 10.828 1.00 36.97 197 GLY A CA 1
ATOM 1606 C C . GLY A 1 197 ? -43.344 -14.230 10.408 1.00 36.97 197 GLY A C 1
ATOM 1607 O O . GLY A 1 197 ? -43.090 -14.593 9.271 1.00 36.97 197 GLY A O 1
ATOM 1608 N N . GLY A 1 198 ? -43.889 -15.057 11.306 1.00 41.62 198 GLY A N 1
ATOM 1609 C CA . GLY A 1 198 ? -44.304 -16.400 10.893 1.00 41.62 198 GLY A CA 1
ATOM 1610 C C . GLY A 1 198 ? -44.745 -17.342 12.001 1.00 41.62 198 GLY A C 1
ATOM 1611 O O . GLY A 1 198 ? -44.123 -18.374 12.181 1.00 41.62 198 GLY A O 1
ATOM 1612 N N . GLN A 1 199 ? -45.823 -17.019 12.717 1.00 34.69 199 GLN A N 1
ATOM 1613 C CA . GLN A 1 199 ? -46.718 -18.033 13.293 1.00 34.69 199 GLN A CA 1
ATOM 1614 C C . GLN A 1 199 ? -48.049 -17.365 13.663 1.00 34.69 199 GLN A C 1
ATOM 1616 O O . GLN A 1 199 ? -48.301 -16.964 14.798 1.00 34.69 199 GLN A O 1
ATOM 1621 N N . ARG A 1 200 ? -48.919 -17.196 12.658 1.00 38.38 200 ARG A N 1
ATOM 1622 C CA . ARG A 1 200 ? -50.346 -16.986 12.910 1.00 38.38 200 ARG A CA 1
ATOM 1623 C C . ARG A 1 200 ? -50.951 -18.345 13.236 1.00 38.38 200 ARG A C 1
ATOM 1625 O O . ARG A 1 200 ? -50.997 -19.219 12.381 1.00 38.38 200 ARG A O 1
ATOM 1632 N N . ARG A 1 201 ? -51.413 -18.481 14.478 1.00 38.25 201 ARG A N 1
ATOM 1633 C CA . ARG A 1 201 ? -52.367 -19.508 14.898 1.00 38.25 201 ARG A CA 1
ATOM 1634 C C . ARG A 1 201 ? -53.577 -19.498 13.960 1.00 38.25 201 ARG A C 1
ATOM 1636 O O . ARG A 1 201 ? -54.230 -18.458 13.850 1.00 38.25 201 ARG A O 1
ATOM 1643 N N . ARG A 1 202 ? -53.886 -20.644 13.364 1.00 43.19 202 ARG A N 1
ATOM 1644 C CA . ARG A 1 202 ? -55.239 -21.194 13.245 1.00 43.19 202 ARG A CA 1
ATOM 1645 C C . ARG A 1 202 ? -55.133 -22.702 13.371 1.00 43.19 202 ARG A C 1
ATOM 1647 O O . ARG A 1 202 ? -54.177 -23.244 12.779 1.00 43.19 202 ARG A O 1
#

Secondary structure (DSSP, 8-state):
--HHHHHHHHHHHHHHHHTTSHHHHHHHHHHHHHTTTT-HHHHHHHHHHHHHSTTTTTTTTS-TTS--HHHHHHHHHHSPPBTTB-HHHHHHHHHHHHHHHHHHHT---SHHHHHHHHHHHHTTS-GGGS-HHHIIIIITTTT-S-HHHHHHHHHHHHHH-HHHHHHHGGGS-HHHHHHHHHHHHHHHHHHHHSS-------

Foldseek 3Di:
DPPVVVVVVVVVVVLLVQLPDLLSLLVQCVVCVVCCVPCVCSNVSSLASLQQDLSLLVVCVRPLPRADPVSLLCNLAPRDHHDNNHLQSSVVVLLVNLQVVCVVVVHDSALVSSLVSCVVRVVSRPPLRHDPVCLLPPCQLSVNDDPVVNQVSLLVVCLVPVPVSVVRLVSHDPVNSVSSVVSSVVSVVVVVVVPDDDDDDD

Organism: NCBI:txid227884

Sequence (202 aa):
MYFVPLLKKKCFDHIEAQCYSFDGIFKWCEYGIIYENECPDLLELCFKKLSETAWGSQLLYCEEKLISAEMVERIAKDCPRGGYLTEDTLFVKIFEWGKEQCKQQKVPHDSNGIKHVISPILKHIKLKNISIHSWINIIQPNELAPQEECYKVTADYAKIYPDMIMQLTPKMTKDSNDMLGNAVRATMRNDMFGYRGGQRRR